Protein AF-A0A1J4JA48-F1 (afdb_monomer_lite)

Secondary structure (DSSP, 8-state):
-HHHHHHHHHHHHHHHHHHHHHSHHHHHHH-PPPHHHHHHHHHHHHHHHTT-HHHHHHHHHHHHHHHHHHHHHHHHHHHHHHHHHHHHHHHHHHHHHHHHHHHHHHHHHHHHHHHHHHHHHHHHHHHHHHHHHHHHHHHHHHHHHHTTT--S---PPP----PPP--TT----PPPPPPP------------

Radius of gyration: 44.85 Å; chains: 1; bounding box: 81×49×133 Å

pLDDT: mean 85.87, std 15.99, range [48.56, 97.56]

Foldseek 3Di:
DVLVVLVVVLVVVVVVLVCVLPDPVNLVVLQDQDPVLVVLVVVLVVCVVVVVVVVSVVSVVVSVVSNVVSVVVSVVVSVVVSVVVVVVSVVVSVVVSVVVVVVVVVVVVVVVVVVCVVCVVVVVVVVVVVVVVVVVVVVVVVVVVVVVVPPDDDDDDDDDDDDDDDDPDPDDDDDDDDDDDDDDDPDDDDDD

Structure (mmCIF, N/CA/C/O backbone):
data_AF-A0A1J4JA48-F1
#
_entry.id   AF-A0A1J4JA48-F1
#
loop_
_atom_site.group_PDB
_atom_site.id
_atom_site.type_symbol
_atom_site.label_atom_id
_atom_site.label_alt_id
_atom_site.label_comp_id
_atom_site.label_asym_id
_atom_site.label_entity_id
_atom_site.label_seq_id
_atom_site.pdbx_PDB_ins_code
_atom_site.Cartn_x
_atom_site.Cartn_y
_atom_site.Cartn_z
_atom_site.occupancy
_atom_site.B_iso_or_equiv
_atom_site.auth_seq_id
_atom_site.auth_comp_id
_atom_site.auth_asym_id
_atom_site.auth_atom_id
_atom_site.pdbx_PDB_model_num
ATOM 1 N N . MET A 1 1 ? 9.525 -14.087 -16.625 1.00 62.28 1 MET A N 1
ATOM 2 C CA . MET A 1 1 ? 10.554 -13.828 -15.596 1.00 62.28 1 MET A CA 1
ATOM 3 C C . MET A 1 1 ? 10.380 -12.448 -14.986 1.00 62.28 1 MET A C 1
ATOM 5 O O . MET A 1 1 ? 9.454 -12.352 -14.213 1.00 62.28 1 MET A O 1
ATOM 9 N N . ALA A 1 2 ? 11.061 -11.360 -15.370 1.00 82.00 2 ALA A N 1
ATOM 10 C CA . ALA A 1 2 ? 11.025 -10.129 -14.548 1.00 82.00 2 ALA A CA 1
ATOM 11 C C . ALA A 1 2 ? 9.629 -9.514 -14.251 1.00 82.00 2 ALA A C 1
ATOM 13 O O . ALA A 1 2 ? 9.428 -8.977 -13.168 1.00 82.00 2 ALA A O 1
ATOM 14 N N . LEU A 1 3 ? 8.665 -9.590 -15.183 1.00 86.94 3 LEU A N 1
ATOM 15 C CA . LEU A 1 3 ? 7.281 -9.143 -14.931 1.00 86.94 3 LEU A CA 1
ATOM 16 C C . LEU A 1 3 ? 6.502 -10.113 -14.028 1.00 86.94 3 LEU A C 1
ATOM 18 O O . LEU A 1 3 ? 5.728 -9.695 -13.185 1.00 86.94 3 LEU A O 1
ATOM 22 N N . GLU A 1 4 ? 6.727 -11.407 -14.215 1.00 89.44 4 GLU A N 1
ATOM 23 C CA . GLU A 1 4 ? 6.062 -12.483 -13.477 1.00 89.44 4 GLU A CA 1
ATOM 24 C C . GLU A 1 4 ? 6.552 -12.540 -12.026 1.00 89.44 4 GLU A C 1
ATOM 26 O O . GLU A 1 4 ? 5.755 -12.692 -11.108 1.00 89.44 4 GLU A O 1
ATOM 31 N N . ASP A 1 5 ? 7.847 -12.294 -11.810 1.00 92.25 5 ASP A N 1
ATOM 32 C CA . ASP A 1 5 ? 8.436 -12.157 -10.478 1.00 92.25 5 ASP A CA 1
ATOM 33 C C . ASP A 1 5 ? 7.853 -10.936 -9.739 1.00 92.25 5 ASP A C 1
ATOM 35 O O . ASP A 1 5 ? 7.612 -10.987 -8.533 1.00 92.25 5 ASP A O 1
ATOM 39 N N . LEU A 1 6 ? 7.591 -9.835 -10.461 1.00 92.44 6 LEU A N 1
ATOM 40 C CA . LEU A 1 6 ? 6.945 -8.642 -9.906 1.00 92.44 6 LEU A CA 1
ATOM 41 C C . LEU A 1 6 ? 5.489 -8.923 -9.508 1.00 92.44 6 LEU A C 1
ATOM 43 O O . LEU A 1 6 ? 5.046 -8.474 -8.451 1.00 92.44 6 LEU A O 1
ATOM 47 N N . ASP A 1 7 ? 4.760 -9.678 -10.328 1.00 92.81 7 ASP A N 1
ATOM 48 C CA . ASP A 1 7 ? 3.376 -10.072 -10.054 1.00 92.81 7 ASP A CA 1
ATOM 49 C C . ASP A 1 7 ? 3.290 -10.980 -8.825 1.00 92.81 7 ASP A C 1
ATOM 51 O O . ASP A 1 7 ? 2.442 -10.769 -7.956 1.00 92.81 7 ASP A O 1
ATOM 55 N N . LEU A 1 8 ? 4.200 -11.949 -8.721 1.00 94.56 8 LEU A N 1
ATOM 56 C CA . LEU A 1 8 ? 4.267 -12.880 -7.598 1.00 94.56 8 LEU A CA 1
ATOM 57 C C . LEU A 1 8 ? 4.612 -12.146 -6.298 1.00 94.56 8 LEU A C 1
ATOM 59 O O . LEU A 1 8 ? 3.918 -12.298 -5.295 1.00 94.56 8 LEU A O 1
ATOM 63 N N . LYS A 1 9 ? 5.592 -11.238 -6.343 1.00 94.44 9 LYS A N 1
ATOM 64 C CA . LYS A 1 9 ? 5.924 -10.374 -5.206 1.00 94.44 9 LYS A CA 1
ATOM 65 C C . LYS A 1 9 ? 4.748 -9.491 -4.783 1.00 94.44 9 LYS A C 1
ATOM 67 O O . LYS A 1 9 ? 4.523 -9.298 -3.594 1.00 94.44 9 LYS A O 1
ATOM 72 N N . ASN A 1 10 ? 3.984 -8.950 -5.730 1.00 94.50 10 ASN A N 1
ATOM 73 C CA . ASN A 1 10 ? 2.804 -8.153 -5.401 1.00 94.50 10 ASN A CA 1
ATOM 74 C C . ASN A 1 10 ? 1.715 -8.995 -4.718 1.00 94.50 10 ASN A C 1
ATOM 76 O O . ASN A 1 10 ? 1.082 -8.521 -3.780 1.00 94.50 10 ASN A O 1
ATOM 80 N N . GLN A 1 11 ? 1.517 -10.247 -5.139 1.00 95.44 11 GLN A N 1
ATOM 81 C CA . GLN A 1 11 ? 0.595 -11.165 -4.461 1.00 95.44 11 GLN A CA 1
ATOM 82 C C . GLN A 1 11 ? 1.037 -11.452 -3.021 1.00 95.44 11 GLN A C 1
ATOM 84 O O . GLN A 1 11 ? 0.206 -11.422 -2.116 1.00 95.44 11 GLN A O 1
ATOM 89 N N . GLU A 1 12 ? 2.336 -11.661 -2.796 1.00 96.50 12 GLU A N 1
ATOM 90 C CA . GLU A 1 12 ? 2.899 -11.808 -1.450 1.00 96.50 12 GLU A CA 1
ATOM 91 C C . GLU A 1 12 ? 2.712 -10.537 -0.612 1.00 96.50 12 GLU A C 1
ATOM 93 O O . GLU A 1 12 ? 2.288 -10.616 0.537 1.00 96.50 12 GLU A O 1
ATOM 98 N N . GLU A 1 13 ? 2.980 -9.351 -1.171 1.00 94.94 13 GLU A N 1
ATOM 99 C CA . GLU A 1 13 ? 2.781 -8.077 -0.468 1.00 94.94 13 GLU A CA 1
ATOM 100 C C . GLU A 1 13 ? 1.301 -7.851 -0.099 1.00 94.94 13 GLU A C 1
ATOM 102 O O . GLU A 1 13 ? 1.025 -7.361 0.995 1.00 94.94 13 GLU A O 1
ATOM 107 N N . ILE A 1 14 ? 0.350 -8.254 -0.954 1.00 95.31 14 ILE A N 1
ATOM 108 C CA . ILE A 1 14 ? -1.091 -8.206 -0.649 1.00 95.31 14 ILE A CA 1
ATOM 109 C C . ILE A 1 14 ? -1.439 -9.175 0.486 1.00 95.31 14 ILE A C 1
ATOM 111 O O . ILE A 1 14 ? -2.107 -8.779 1.438 1.00 95.31 14 ILE A O 1
ATOM 115 N N . ALA A 1 15 ? -0.969 -10.422 0.417 1.00 96.38 15 ALA A N 1
ATOM 116 C CA . ALA A 1 15 ? -1.231 -11.415 1.457 1.00 96.38 15 ALA A CA 1
ATOM 117 C C . ALA A 1 15 ? -0.650 -10.985 2.814 1.00 96.38 15 ALA A C 1
ATOM 119 O O . ALA A 1 15 ? -1.328 -11.072 3.836 1.00 96.38 15 ALA A O 1
ATOM 120 N N . ASN A 1 16 ? 0.571 -10.447 2.813 1.00 96.31 16 ASN A N 1
ATOM 121 C CA . ASN A 1 16 ? 1.224 -9.922 4.009 1.00 96.31 16 ASN A CA 1
ATOM 122 C C . ASN A 1 16 ? 0.476 -8.713 4.581 1.00 96.31 16 ASN A C 1
ATOM 124 O O . ASN A 1 16 ? 0.353 -8.590 5.799 1.00 96.31 16 ASN A O 1
ATOM 128 N N . LEU A 1 17 ? -0.039 -7.827 3.719 1.00 95.06 17 LEU A N 1
ATOM 129 C CA . LEU A 1 17 ? -0.878 -6.713 4.150 1.00 95.06 17 LEU A CA 1
ATOM 130 C C . LEU A 1 17 ? -2.136 -7.245 4.848 1.00 95.06 17 LEU A C 1
ATOM 132 O O . LEU A 1 17 ? -2.469 -6.805 5.945 1.00 95.06 17 LEU A O 1
ATOM 136 N N . ASP A 1 18 ? -2.810 -8.226 4.260 1.00 95.00 18 ASP A N 1
ATOM 137 C CA . ASP A 1 18 ? -4.010 -8.810 4.856 1.00 95.00 18 ASP A CA 1
ATOM 138 C C . ASP A 1 18 ? -3.709 -9.496 6.193 1.00 95.00 18 ASP A C 1
ATOM 140 O O . ASP A 1 18 ? -4.456 -9.321 7.156 1.00 95.00 18 ASP A O 1
ATOM 144 N N . GLU A 1 19 ? -2.603 -10.231 6.296 1.00 96.25 19 GLU A N 1
ATOM 145 C CA . GLU A 1 19 ? -2.174 -10.856 7.547 1.00 96.25 19 GLU A CA 1
ATOM 146 C C . GLU A 1 19 ? -1.854 -9.808 8.625 1.00 96.25 19 GLU A C 1
ATOM 148 O O . GLU A 1 19 ? -2.326 -9.914 9.761 1.00 96.25 19 GLU A O 1
ATOM 153 N N . GLU A 1 20 ? -1.119 -8.749 8.275 1.00 94.88 20 GLU A N 1
ATOM 154 C CA . GLU A 1 20 ? -0.776 -7.675 9.206 1.00 94.88 20 GLU A CA 1
ATOM 155 C C . GLU A 1 20 ? -2.033 -6.969 9.726 1.00 94.88 20 GLU A C 1
ATOM 157 O O . GLU A 1 20 ? -2.169 -6.752 10.935 1.00 94.88 20 GLU A O 1
ATOM 162 N N . TRP A 1 21 ? -2.975 -6.642 8.843 1.00 94.44 21 TRP A N 1
ATOM 163 C CA . TRP A 1 21 ? -4.200 -5.935 9.214 1.00 94.44 21 TRP A CA 1
ATOM 164 C C . TRP A 1 21 ? -5.196 -6.811 9.975 1.00 94.44 21 TRP A C 1
ATOM 166 O O . TRP A 1 21 ? -5.939 -6.296 10.814 1.00 94.44 21 TRP A O 1
ATOM 176 N N . ASN A 1 22 ? -5.168 -8.127 9.759 1.00 93.25 22 ASN A N 1
ATOM 177 C CA . ASN A 1 22 ? -5.938 -9.083 10.552 1.00 93.25 22 ASN A CA 1
ATOM 178 C C . ASN A 1 22 ? -5.250 -9.477 11.867 1.00 93.25 22 ASN A C 1
ATOM 180 O O . ASN A 1 22 ? -5.893 -10.085 12.722 1.00 93.25 22 ASN A O 1
ATOM 184 N N . SER A 1 23 ? -3.983 -9.111 12.071 1.00 95.12 23 SER A N 1
ATOM 185 C CA . SER A 1 23 ? -3.268 -9.422 13.307 1.00 95.12 23 SER A CA 1
ATOM 186 C C . SER A 1 23 ? -3.889 -8.738 14.530 1.00 95.12 23 SER A C 1
ATOM 188 O O . SER A 1 23 ? -4.321 -7.580 14.492 1.00 95.12 23 SER A O 1
ATOM 190 N N . GLU A 1 24 ? -3.848 -9.425 15.673 1.00 92.12 24 GLU A N 1
ATOM 191 C CA . GLU A 1 24 ? -4.319 -8.883 16.955 1.00 92.12 24 GLU A CA 1
ATOM 192 C C . GLU A 1 24 ? -3.587 -7.585 17.324 1.00 92.12 24 GLU A C 1
ATOM 194 O O . GLU A 1 24 ? -4.176 -6.634 17.843 1.00 92.12 24 GLU A O 1
ATOM 199 N N . LYS A 1 25 ? -2.299 -7.496 16.974 1.00 93.31 25 LYS A N 1
ATOM 200 C CA . LYS A 1 25 ? -1.493 -6.294 17.185 1.00 93.31 25 LYS A CA 1
ATOM 201 C C . LYS A 1 25 ? -2.076 -5.091 16.450 1.00 93.31 25 LYS A C 1
ATOM 203 O O . LYS A 1 25 ? -2.126 -4.015 17.046 1.00 93.31 25 LYS A O 1
ATOM 208 N N . MET A 1 26 ? -2.511 -5.245 15.199 1.00 92.50 26 MET A N 1
ATOM 209 C CA . MET A 1 26 ? -3.100 -4.139 14.443 1.00 92.50 26 MET A CA 1
ATOM 210 C C . MET A 1 26 ? -4.507 -3.812 14.950 1.00 92.50 26 MET A C 1
ATOM 212 O O . MET A 1 26 ? -4.786 -2.650 15.240 1.00 92.50 26 MET A O 1
ATOM 216 N N . GLN A 1 27 ? -5.348 -4.822 15.193 1.00 92.06 27 GLN A N 1
ATOM 217 C CA . GLN A 1 27 ? -6.694 -4.628 15.751 1.00 92.06 27 GLN A CA 1
ATOM 218 C C . GLN A 1 27 ? -6.666 -3.909 17.113 1.00 92.06 27 GLN A C 1
ATOM 220 O O . GLN A 1 27 ? -7.444 -2.983 17.358 1.00 92.06 27 GLN A O 1
ATOM 225 N N . SER A 1 28 ? -5.706 -4.245 17.983 1.00 92.12 28 SER A N 1
ATOM 226 C CA . SER A 1 28 ? -5.554 -3.620 19.306 1.00 92.12 28 SER A CA 1
ATOM 227 C C . SER A 1 28 ? -5.308 -2.106 19.252 1.00 92.12 28 SER A C 1
ATOM 229 O O . SER A 1 28 ? -5.612 -1.390 20.209 1.00 92.12 28 SER A O 1
ATOM 231 N N . ARG A 1 29 ? -4.786 -1.583 18.131 1.00 92.81 29 ARG A N 1
ATOM 232 C CA . ARG A 1 29 ? -4.570 -0.140 17.951 1.00 92.81 29 ARG A CA 1
ATOM 233 C C . ARG A 1 29 ? -5.882 0.629 17.839 1.00 92.81 29 ARG A C 1
ATOM 235 O O . ARG A 1 29 ? -5.926 1.775 18.286 1.00 92.81 29 ARG A O 1
ATOM 242 N N . TYR A 1 30 ? -6.922 -0.000 17.296 1.00 91.69 30 TYR A N 1
ATOM 243 C CA . TYR A 1 30 ? -8.238 0.606 17.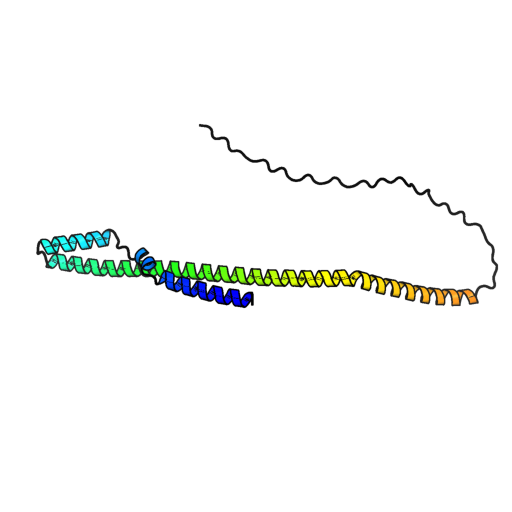085 1.00 91.69 30 TYR A CA 1
ATOM 244 C C . TYR A 1 30 ? -9.224 0.280 18.216 1.00 91.69 30 TYR A C 1
ATOM 246 O O . TYR A 1 30 ? -10.128 1.068 18.469 1.00 91.69 30 TYR A O 1
ATOM 254 N N . ASN A 1 31 ? -9.004 -0.806 18.964 1.00 90.00 31 ASN A N 1
ATOM 255 C CA . ASN A 1 31 ? -9.892 -1.269 20.043 1.00 90.00 31 ASN A CA 1
ATOM 256 C C . ASN A 1 31 ? -9.715 -0.536 21.390 1.00 90.00 31 ASN A C 1
ATOM 258 O O . ASN A 1 31 ? -10.118 -1.046 22.438 1.00 90.00 31 ASN A O 1
ATOM 262 N N . LYS A 1 32 ? -9.084 0.644 21.413 1.00 90.75 32 LYS A N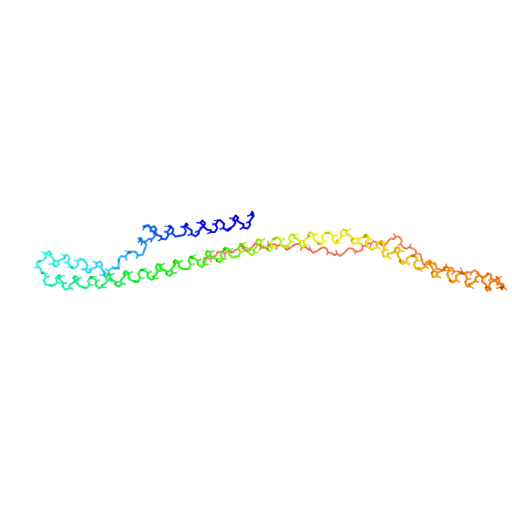 1
ATOM 263 C CA . LYS A 1 32 ? -8.862 1.383 22.665 1.00 90.75 32 LYS A CA 1
ATOM 264 C C . LYS A 1 32 ? -10.154 2.089 23.098 1.00 90.75 32 LYS A C 1
ATOM 266 O O . LYS A 1 32 ? -10.617 2.953 22.355 1.00 90.75 32 LYS A O 1
ATOM 271 N N . PRO A 1 33 ? -10.710 1.773 24.284 1.00 92.62 33 PRO A N 1
ATOM 272 C CA . PRO A 1 33 ? -11.941 2.397 24.752 1.00 92.62 33 PRO A CA 1
ATOM 273 C C . PRO A 1 33 ? -11.722 3.884 25.025 1.00 92.62 33 PRO A C 1
ATOM 275 O O . PRO A 1 33 ? -10.650 4.290 25.491 1.00 92.62 33 PRO A O 1
ATOM 278 N N . SER A 1 34 ? -12.746 4.697 24.773 1.00 93.88 34 SER A N 1
ATOM 279 C CA . SER A 1 34 ? -12.681 6.120 25.090 1.00 93.88 34 SER A CA 1
ATOM 280 C C . SER A 1 34 ? -12.611 6.358 26.608 1.00 93.88 34 SER A C 1
ATOM 282 O O . SER A 1 34 ? -13.092 5.534 27.398 1.00 93.88 34 SER A O 1
ATOM 284 N N . PRO A 1 35 ? -12.084 7.517 27.054 1.00 94.44 35 PRO A N 1
ATOM 285 C CA . PRO A 1 35 ? -12.154 7.917 28.459 1.00 94.44 35 PRO A CA 1
ATOM 286 C C . PRO A 1 35 ? -13.586 7.873 29.002 1.00 94.44 35 PRO A C 1
ATOM 288 O O . PRO A 1 35 ? -13.807 7.439 30.129 1.00 94.44 35 PRO A O 1
ATOM 291 N N . LYS A 1 36 ? -14.572 8.222 28.164 1.00 94.44 36 LYS A N 1
ATOM 292 C CA . LYS A 1 36 ? -15.980 8.229 28.550 1.00 94.44 36 LYS A CA 1
ATOM 293 C C . LYS A 1 36 ? -16.507 6.829 28.859 1.00 94.44 36 LYS A C 1
ATOM 295 O O . LYS A 1 36 ? -17.206 6.638 29.852 1.00 94.44 36 LYS A O 1
ATOM 300 N N . LEU A 1 37 ? -16.163 5.846 28.032 1.00 95.12 37 LEU A N 1
ATOM 301 C CA . LEU A 1 37 ? -16.543 4.455 28.261 1.00 95.12 37 LEU A CA 1
ATOM 302 C C . LEU A 1 37 ? -15.863 3.886 29.517 1.00 95.12 37 LEU A C 1
ATOM 304 O O . LEU A 1 37 ? -16.477 3.135 30.277 1.00 95.12 37 LEU A O 1
ATOM 308 N N . ILE A 1 38 ? -14.612 4.276 29.772 1.00 96.56 38 ILE A N 1
ATOM 309 C CA . ILE A 1 38 ? -13.892 3.907 30.998 1.00 96.56 38 ILE A CA 1
ATOM 310 C C . ILE A 1 38 ? -14.601 4.480 32.235 1.00 96.56 38 ILE A C 1
ATOM 312 O O . ILE A 1 38 ? -14.842 3.733 33.183 1.00 96.56 38 ILE A O 1
ATOM 316 N N . GLU A 1 39 ? -14.979 5.761 32.216 1.00 97.00 39 GLU A N 1
ATOM 317 C CA . GLU A 1 39 ? -15.737 6.408 33.298 1.00 97.00 39 GLU A CA 1
ATOM 318 C C . GLU A 1 39 ? -17.074 5.709 33.560 1.00 97.00 39 GLU A C 1
ATOM 320 O O . GLU A 1 39 ? -17.382 5.385 34.706 1.00 97.00 39 GLU A O 1
ATOM 325 N N . LEU A 1 40 ? -17.854 5.416 32.511 1.00 95.88 40 LEU A N 1
ATOM 326 C CA . LEU A 1 40 ? -19.134 4.714 32.649 1.00 95.88 40 LEU A CA 1
ATOM 327 C C . LEU A 1 40 ? -18.949 3.334 33.293 1.00 95.88 40 LEU A C 1
ATOM 329 O O . LEU A 1 40 ? -19.685 2.974 34.211 1.00 95.88 40 LEU A O 1
ATOM 333 N N . ARG A 1 41 ? -17.923 2.581 32.875 1.00 96.44 41 ARG A N 1
ATOM 334 C CA . ARG A 1 41 ? -17.586 1.276 33.469 1.00 96.44 41 ARG A CA 1
ATOM 335 C C . ARG A 1 41 ? -17.165 1.398 34.935 1.00 96.44 41 ARG A C 1
ATOM 337 O O . ARG A 1 41 ? -17.524 0.542 35.743 1.00 96.44 41 ARG A O 1
ATOM 344 N N . GLN A 1 42 ? -16.414 2.437 35.300 1.00 97.19 42 GLN A N 1
ATOM 345 C CA . GLN A 1 42 ? -16.061 2.705 36.699 1.00 97.19 42 GLN A CA 1
ATOM 346 C C . GLN A 1 42 ? -17.300 3.062 37.530 1.00 97.19 42 GLN A C 1
ATOM 348 O O . GLN A 1 42 ? -17.471 2.526 38.624 1.00 97.19 42 GLN A O 1
ATOM 353 N N . HIS A 1 43 ? -18.192 3.892 36.988 1.00 96.44 43 HIS A N 1
ATOM 354 C CA . HIS A 1 43 ? -19.444 4.279 37.633 1.00 96.44 43 HIS A CA 1
AT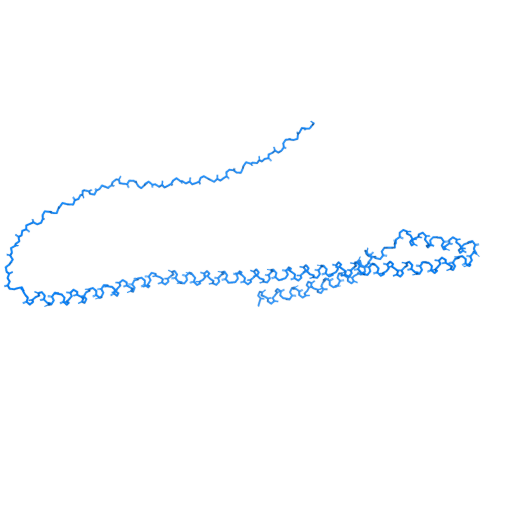OM 355 C C . HIS A 1 43 ? -20.366 3.073 37.863 1.00 96.44 43 HIS A C 1
ATOM 357 O O . HIS A 1 43 ? -20.845 2.869 38.976 1.00 96.44 43 HIS A O 1
ATOM 363 N N . ALA A 1 44 ? -20.524 2.202 36.860 1.00 96.19 44 ALA A N 1
ATOM 364 C CA . ALA A 1 44 ? -21.277 0.955 37.002 1.00 96.19 44 ALA A CA 1
ATOM 365 C C . ALA A 1 44 ? -20.718 0.068 38.127 1.00 96.19 44 ALA A C 1
ATOM 367 O O . ALA A 1 44 ? -21.475 -0.446 38.947 1.00 96.19 44 ALA A O 1
ATOM 368 N N . ARG A 1 45 ? -19.386 -0.074 38.223 1.00 96.50 45 ARG A N 1
ATOM 369 C CA . ARG A 1 45 ? -18.744 -0.832 39.314 1.00 96.50 45 ARG A CA 1
ATOM 370 C C . ARG A 1 45 ? -19.018 -0.216 40.686 1.00 96.50 45 ARG A C 1
ATOM 372 O O . ARG A 1 45 ? -19.269 -0.954 41.634 1.00 96.50 45 ARG A O 1
ATOM 379 N N . ALA A 1 46 ? -18.987 1.111 40.797 1.00 97.19 46 ALA A N 1
ATOM 380 C CA . ALA A 1 46 ? -19.295 1.801 42.047 1.00 97.19 46 ALA A CA 1
ATOM 381 C C . ALA A 1 46 ? -20.751 1.561 42.490 1.00 97.19 46 ALA A C 1
ATOM 383 O O . ALA A 1 46 ? -20.981 1.236 43.653 1.00 97.19 46 ALA A O 1
ATOM 384 N N . LEU A 1 47 ? -21.712 1.632 41.562 1.00 96.00 47 LEU A N 1
ATOM 385 C CA . LEU A 1 47 ? -23.131 1.368 41.837 1.00 96.00 47 LEU A CA 1
ATOM 386 C C . LEU A 1 47 ? -23.395 -0.087 42.245 1.00 96.00 47 LEU A C 1
ATOM 388 O O . LEU A 1 47 ? -24.140 -0.335 43.194 1.00 96.00 47 LEU A O 1
ATOM 392 N N . LEU A 1 48 ? -22.732 -1.048 41.591 1.00 95.88 48 LEU A N 1
ATOM 393 C CA . LEU A 1 48 ? -22.807 -2.462 41.972 1.00 95.88 48 LEU A CA 1
ATOM 394 C C . LEU A 1 48 ? -22.275 -2.696 43.392 1.00 95.88 48 LEU A C 1
ATOM 396 O O . LEU A 1 48 ? -22.896 -3.419 44.171 1.00 95.88 48 LEU A O 1
ATOM 400 N N . ASN A 1 49 ? -21.173 -2.040 43.762 1.00 96.69 49 ASN A N 1
ATOM 401 C CA . ASN A 1 49 ? -20.621 -2.116 45.117 1.00 96.69 49 ASN A CA 1
ATOM 402 C C . ASN A 1 49 ? -21.550 -1.477 46.162 1.00 96.69 49 ASN A C 1
ATOM 404 O O . ASN A 1 49 ? -21.637 -1.968 47.286 1.00 96.69 49 ASN A O 1
ATOM 408 N N . ALA A 1 50 ? -22.270 -0.417 45.786 1.00 96.81 50 ALA A N 1
ATOM 409 C CA . ALA A 1 50 ? -23.272 0.238 46.624 1.00 96.81 50 ALA A CA 1
ATOM 410 C C . ALA A 1 50 ? -24.610 -0.527 46.708 1.00 96.81 50 ALA A C 1
ATOM 412 O O . ALA A 1 50 ? -25.482 -0.127 47.473 1.00 96.81 50 ALA A O 1
ATOM 413 N N . ARG A 1 51 ? -24.769 -1.638 45.964 1.00 95.81 51 ARG A N 1
ATOM 414 C CA . ARG A 1 51 ? -26.022 -2.408 45.810 1.00 95.81 51 ARG A CA 1
ATOM 415 C C . ARG A 1 51 ? -27.179 -1.619 45.177 1.00 95.81 51 ARG A C 1
ATOM 417 O O . ARG A 1 51 ? -28.336 -2.010 45.315 1.00 95.81 51 ARG A O 1
ATOM 424 N N . ASN A 1 52 ? -26.871 -0.563 44.427 1.00 95.69 52 ASN A N 1
ATOM 425 C CA . ASN A 1 52 ? -27.850 0.202 43.654 1.00 95.69 52 ASN A CA 1
ATOM 426 C C . ASN A 1 52 ? -28.046 -0.446 42.276 1.00 95.69 52 ASN A C 1
ATOM 428 O O . ASN A 1 52 ? -27.512 0.022 41.269 1.00 95.69 52 ASN A O 1
ATOM 432 N N . PHE A 1 53 ? -28.777 -1.561 42.229 1.00 95.38 53 PHE A N 1
ATOM 433 C CA . PHE A 1 53 ? -28.906 -2.365 41.008 1.00 95.38 53 PHE A CA 1
ATOM 434 C C . PHE A 1 53 ? -29.714 -1.680 39.899 1.00 95.38 53 PHE A C 1
ATOM 436 O O . PHE A 1 53 ? -29.345 -1.801 38.733 1.00 95.38 53 PHE A O 1
ATOM 443 N N . ASP A 1 54 ? -30.752 -0.918 40.247 1.00 95.50 54 ASP A N 1
ATOM 444 C CA . ASP A 1 54 ? -31.603 -0.241 39.259 1.00 95.50 54 ASP A CA 1
ATOM 445 C C . ASP A 1 54 ? -30.822 0.827 38.476 1.00 95.50 54 ASP A C 1
ATOM 447 O O . ASP A 1 54 ? -30.848 0.872 37.245 1.00 95.50 54 ASP A O 1
ATOM 451 N N . GLU A 1 55 ? -30.043 1.650 39.185 1.00 94.81 55 GLU A N 1
ATOM 452 C CA . GLU A 1 55 ? -29.157 2.643 38.568 1.00 94.81 55 GLU A CA 1
ATOM 453 C C . GLU A 1 55 ? -28.015 1.968 37.797 1.00 94.81 55 GLU A C 1
ATOM 455 O O . GLU A 1 55 ? -27.659 2.409 36.702 1.00 94.81 55 GLU A O 1
ATOM 460 N N . ALA A 1 56 ? -27.457 0.874 38.330 1.00 96.06 56 ALA A N 1
ATOM 461 C CA . ALA A 1 56 ? -26.416 0.115 37.643 1.00 96.06 56 ALA A CA 1
ATOM 462 C C . ALA A 1 56 ? -26.912 -0.448 36.302 1.00 96.06 56 ALA A C 1
ATOM 464 O O . ALA A 1 56 ? -26.168 -0.404 35.321 1.00 96.06 56 ALA A O 1
ATOM 465 N N . GLN A 1 57 ? -28.164 -0.912 36.234 1.00 96.12 57 GLN A N 1
ATOM 466 C CA . GLN A 1 57 ? -28.778 -1.394 34.997 1.00 96.12 57 GLN A CA 1
ATOM 467 C C . GLN A 1 57 ? -28.908 -0.272 33.958 1.00 96.12 57 GLN A C 1
ATOM 469 O O . GLN A 1 57 ? -28.524 -0.455 32.803 1.00 96.12 57 GLN A O 1
ATOM 474 N N . ALA A 1 58 ? -29.360 0.916 34.369 1.00 96.25 58 ALA A N 1
ATOM 475 C CA . ALA A 1 58 ? -29.455 2.065 33.468 1.00 96.25 58 ALA A CA 1
ATOM 476 C C . ALA A 1 58 ? -28.082 2.478 32.900 1.00 96.25 58 ALA A C 1
ATOM 478 O O . ALA A 1 58 ? -27.963 2.807 31.717 1.00 96.25 58 ALA A O 1
ATOM 479 N N . ILE A 1 59 ? -27.025 2.432 33.721 1.00 96.88 59 ILE A N 1
ATOM 480 C CA . ILE A 1 59 ? -25.652 2.700 33.269 1.00 96.88 59 ILE A CA 1
ATOM 481 C C . ILE A 1 59 ? -25.132 1.574 32.366 1.00 96.88 59 ILE A C 1
ATOM 483 O O . ILE A 1 59 ? -24.439 1.861 31.391 1.00 96.88 59 ILE A O 1
ATOM 487 N N . ALA A 1 60 ? -25.478 0.312 32.625 1.00 95.81 60 ALA A N 1
ATOM 488 C CA . ALA A 1 60 ? -25.106 -0.811 31.763 1.00 95.81 60 ALA A CA 1
ATOM 489 C C . ALA A 1 60 ? -25.685 -0.663 30.344 1.00 95.81 60 ALA A C 1
ATOM 491 O O . ALA A 1 60 ? -24.968 -0.862 29.361 1.00 95.81 60 ALA A O 1
ATOM 492 N N . ASP A 1 61 ? -26.935 -0.210 30.221 1.00 96.62 61 ASP A N 1
ATOM 493 C CA . ASP A 1 61 ? -27.549 0.074 28.920 1.00 96.62 61 ASP A CA 1
ATOM 494 C C . ASP A 1 61 ? -26.831 1.219 28.185 1.00 96.62 61 ASP A C 1
ATOM 496 O O . ASP A 1 61 ? -26.667 1.186 26.961 1.00 96.62 61 ASP A O 1
ATOM 500 N N . GLN A 1 62 ? -26.370 2.240 28.918 1.00 96.12 62 GLN A N 1
ATOM 501 C CA . GLN A 1 62 ? -25.558 3.323 28.352 1.00 96.12 62 GLN A CA 1
ATOM 502 C C . GLN A 1 62 ? -24.185 2.827 27.889 1.00 96.12 62 GLN A C 1
ATOM 504 O O . GLN A 1 62 ? -23.749 3.197 26.799 1.00 96.12 62 GLN A O 1
ATOM 509 N N . ILE A 1 63 ? -23.530 1.968 28.676 1.00 97.44 63 ILE A N 1
ATOM 510 C CA . ILE A 1 63 ? -22.264 1.318 28.310 1.00 97.44 63 ILE A CA 1
ATOM 511 C C . ILE A 1 63 ? -22.442 0.533 27.012 1.00 97.44 63 ILE A C 1
ATOM 513 O O . ILE A 1 63 ? -21.676 0.746 26.080 1.00 97.44 63 ILE A O 1
ATOM 517 N N . SER A 1 64 ? -23.481 -0.300 26.908 1.00 96.88 64 SER A N 1
ATOM 518 C CA . SER A 1 64 ? -23.733 -1.111 25.711 1.00 96.88 64 SER A CA 1
ATOM 519 C C . SER A 1 64 ? -23.926 -0.253 24.454 1.00 96.88 64 SER A C 1
ATOM 521 O O . SER A 1 64 ? -23.328 -0.522 23.409 1.00 96.88 64 SER A O 1
ATOM 523 N N . LYS A 1 65 ? -24.698 0.839 24.557 1.00 96.56 65 LYS A N 1
ATOM 524 C CA . LYS A 1 65 ? -24.881 1.795 23.450 1.00 96.56 65 LYS A CA 1
ATOM 525 C C . LYS A 1 65 ? -23.568 2.471 23.053 1.00 96.56 65 LYS A C 1
ATOM 527 O O . LYS A 1 65 ? -23.280 2.588 21.861 1.00 96.56 65 LYS A O 1
ATOM 532 N N . GLN A 1 66 ? -22.776 2.897 24.036 1.00 95.62 66 GLN A N 1
ATOM 533 C CA . GLN A 1 66 ? -21.494 3.558 23.805 1.00 95.62 66 GLN A CA 1
ATOM 534 C C . GLN A 1 66 ? -20.461 2.599 23.190 1.00 95.62 66 GLN A C 1
ATOM 536 O O . GLN A 1 66 ? -19.757 2.975 22.257 1.00 95.62 66 GLN A O 1
ATOM 541 N N . GLU A 1 67 ? -20.406 1.348 23.646 1.00 96.00 67 GLU A N 1
ATOM 542 C CA . GLU A 1 67 ? -19.532 0.303 23.097 1.00 96.00 67 GLU A CA 1
ATOM 543 C C . GLU A 1 67 ? -19.862 -0.016 21.642 1.00 96.00 67 GLU A C 1
ATOM 545 O O . GLU A 1 67 ? -18.959 -0.106 20.808 1.00 96.00 67 GLU A O 1
ATOM 550 N N . ALA A 1 68 ? -21.151 -0.145 21.317 1.00 95.88 68 ALA A N 1
ATOM 551 C CA . ALA A 1 68 ? -21.599 -0.370 19.948 1.00 95.88 68 ALA A CA 1
ATOM 552 C C . ALA A 1 68 ? -21.222 0.804 19.028 1.00 95.88 68 ALA A C 1
ATOM 554 O O . ALA A 1 68 ? -20.780 0.589 17.896 1.00 95.88 68 ALA A O 1
ATOM 555 N N . TYR A 1 69 ? -21.355 2.041 19.519 1.00 95.50 69 TYR A N 1
ATOM 556 C CA . TYR A 1 69 ? -20.940 3.238 18.791 1.00 95.50 69 TYR A CA 1
ATOM 557 C C . TYR A 1 69 ? -19.426 3.259 18.540 1.00 95.50 69 TYR A C 1
ATOM 559 O O . TYR A 1 69 ? -18.996 3.365 17.391 1.00 95.50 69 TYR A O 1
ATOM 567 N N . GLU A 1 70 ? -18.618 3.102 19.593 1.00 95.88 70 GLU A N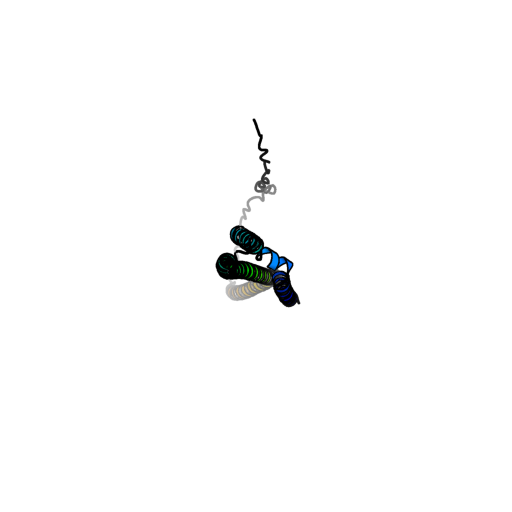 1
ATOM 568 C CA . GLU A 1 70 ? -17.153 3.146 19.498 1.00 95.88 70 GLU A CA 1
ATOM 569 C C . GLU A 1 70 ? -16.605 2.017 18.626 1.00 95.88 70 GLU A C 1
ATOM 571 O O . GLU A 1 70 ? -15.713 2.248 17.814 1.00 95.88 70 GLU A O 1
ATOM 576 N N . THR A 1 71 ? -17.183 0.817 18.717 1.00 94.69 71 THR A N 1
ATOM 577 C CA . THR A 1 71 ? -16.799 -0.328 17.879 1.00 94.69 71 THR A CA 1
ATOM 578 C C . THR A 1 71 ? -17.079 -0.048 16.404 1.00 94.69 71 THR A C 1
ATOM 580 O O . THR A 1 71 ? -16.246 -0.336 15.543 1.00 94.69 71 THR A O 1
ATOM 583 N N . LYS A 1 72 ? -18.229 0.562 16.090 1.00 95.50 72 LYS A N 1
ATOM 584 C CA . LYS A 1 72 ? -18.565 0.949 14.716 1.00 95.50 72 LYS A CA 1
ATOM 585 C C . LYS A 1 72 ? -17.611 2.018 14.186 1.00 95.50 72 LYS A C 1
ATOM 587 O O . LYS A 1 72 ? -17.143 1.899 13.055 1.00 95.50 72 LYS A O 1
ATOM 592 N N . GLU A 1 73 ? -17.304 3.046 14.974 1.00 95.19 73 GLU A N 1
ATOM 593 C CA . GLU A 1 73 ? -16.339 4.072 14.565 1.00 95.19 73 GLU A CA 1
ATOM 594 C C . GLU A 1 73 ? -14.927 3.510 14.381 1.00 95.19 73 GLU A C 1
ATOM 596 O O . GLU A 1 73 ? -14.266 3.831 13.390 1.00 95.19 73 GLU A O 1
ATOM 601 N N . ALA A 1 74 ? -14.475 2.655 15.301 1.00 94.31 74 ALA A N 1
ATOM 602 C CA . ALA A 1 74 ? -13.184 1.984 15.215 1.00 94.31 74 ALA A CA 1
ATOM 603 C C . ALA A 1 74 ? -13.091 1.134 13.943 1.00 94.31 74 ALA A C 1
ATOM 605 O O . ALA A 1 74 ? -12.116 1.256 13.201 1.00 94.31 74 ALA A O 1
ATOM 606 N N . TYR A 1 75 ? -14.139 0.361 13.633 1.00 93.94 75 TYR A N 1
ATOM 607 C CA . TYR A 1 75 ? -14.227 -0.419 12.399 1.00 93.94 75 TYR A CA 1
ATOM 608 C C . TYR A 1 75 ? -14.151 0.464 11.149 1.00 93.94 75 TYR A C 1
ATOM 610 O O . TYR A 1 75 ? -13.365 0.188 10.245 1.00 93.94 75 TYR A O 1
ATOM 618 N N . VAL A 1 76 ? -14.922 1.556 11.095 1.00 95.94 76 VAL A N 1
ATOM 619 C CA . VAL A 1 76 ? -14.907 2.481 9.948 1.00 95.94 76 VAL A CA 1
ATOM 620 C C . VAL A 1 76 ? -13.523 3.105 9.762 1.00 95.94 76 VAL A C 1
ATOM 622 O O . VAL A 1 76 ? -13.043 3.214 8.632 1.00 95.94 76 VAL A O 1
ATOM 625 N N . ARG A 1 77 ? -12.861 3.497 10.856 1.00 95.56 77 ARG A N 1
ATOM 626 C CA . ARG A 1 77 ? -11.506 4.058 10.816 1.00 95.56 77 ARG A CA 1
ATOM 627 C C . ARG A 1 77 ? -10.492 3.034 10.317 1.00 95.56 77 ARG A C 1
ATOM 629 O O . ARG A 1 77 ? -9.761 3.329 9.376 1.00 95.56 77 ARG A O 1
ATOM 636 N N . MET A 1 78 ? -10.506 1.833 10.890 1.00 95.38 78 MET A N 1
ATOM 637 C CA . MET A 1 78 ? -9.636 0.732 10.482 1.00 95.38 78 MET A CA 1
ATOM 638 C C . MET A 1 78 ? -9.839 0.394 9.001 1.00 95.38 78 MET A C 1
ATOM 640 O O . MET A 1 78 ? -8.875 0.327 8.246 1.00 95.38 78 MET A O 1
ATOM 644 N N . GLN A 1 79 ? -11.089 0.264 8.549 1.00 95.44 79 GLN A N 1
ATOM 645 C CA . GLN A 1 79 ? -11.402 -0.039 7.154 1.00 95.44 79 GLN A CA 1
ATOM 646 C C . GLN A 1 79 ? -10.938 1.069 6.201 1.00 95.44 79 GLN A C 1
ATOM 648 O O . GLN A 1 79 ? -10.463 0.781 5.102 1.00 95.44 79 GLN A O 1
ATOM 653 N N . ARG A 1 80 ? -11.073 2.339 6.597 1.00 97.00 80 ARG A N 1
ATOM 654 C CA . ARG A 1 80 ? -10.587 3.472 5.804 1.00 97.00 80 ARG A CA 1
ATOM 655 C C . ARG A 1 80 ? -9.071 3.418 5.635 1.00 97.00 80 ARG A C 1
ATOM 657 O O . ARG A 1 80 ? -8.594 3.574 4.516 1.00 97.00 80 ARG A O 1
ATOM 664 N N . GLU A 1 81 ? -8.334 3.221 6.721 1.00 96.75 81 GLU A N 1
ATOM 665 C CA . GLU A 1 81 ? -6.869 3.186 6.681 1.00 96.75 81 GLU 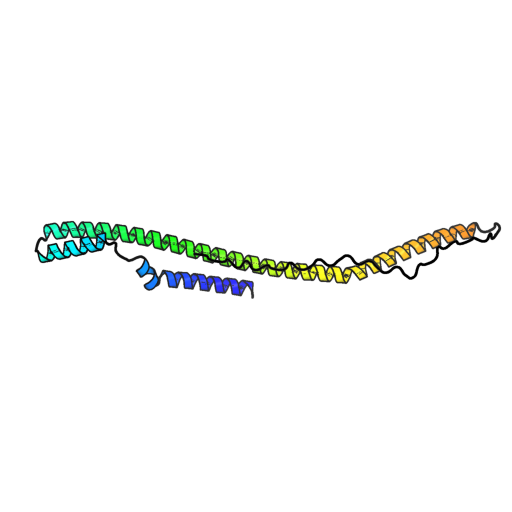A CA 1
ATOM 666 C C . GLU A 1 81 ? -6.356 1.946 5.931 1.00 96.75 81 GLU A C 1
ATOM 668 O O . GLU A 1 81 ? -5.439 2.061 5.121 1.00 96.75 81 GLU A O 1
ATOM 673 N N . TYR A 1 82 ? -7.019 0.796 6.080 1.00 96.75 82 TYR A N 1
ATOM 674 C CA . TYR A 1 82 ? -6.727 -0.402 5.291 1.00 96.75 82 TYR A CA 1
ATOM 675 C C . TYR A 1 82 ? -6.908 -0.161 3.787 1.00 96.75 82 TYR A C 1
ATOM 677 O O . TYR A 1 82 ? -6.018 -0.471 2.997 1.00 96.75 82 TYR A O 1
ATOM 685 N N . ARG A 1 83 ? -8.014 0.475 3.372 1.00 97.00 83 ARG A N 1
ATOM 686 C CA . ARG A 1 83 ? -8.230 0.841 1.958 1.00 97.00 83 ARG A CA 1
ATOM 687 C C . ARG A 1 83 ? -7.143 1.774 1.431 1.00 97.00 83 ARG A C 1
ATOM 689 O O . ARG A 1 83 ? -6.704 1.607 0.299 1.00 97.00 83 ARG A O 1
ATOM 696 N N . GLN A 1 84 ? -6.695 2.734 2.240 1.00 97.50 84 GLN A N 1
ATOM 697 C CA . GLN A 1 84 ? -5.586 3.618 1.867 1.00 97.50 84 GLN A CA 1
ATOM 698 C C . GLN A 1 84 ? -4.278 2.839 1.692 1.00 97.50 84 GLN A C 1
ATOM 700 O O . GLN A 1 84 ? -3.536 3.094 0.745 1.00 97.50 84 GLN A O 1
ATOM 705 N N . ALA A 1 85 ? -4.007 1.866 2.564 1.00 96.56 85 ALA A N 1
ATOM 706 C CA . ALA A 1 85 ? -2.841 1.000 2.437 1.00 96.56 85 ALA A CA 1
ATOM 707 C C . ALA A 1 85 ? -2.906 0.137 1.163 1.00 96.56 85 ALA A C 1
ATOM 709 O O . ALA A 1 85 ? -1.926 0.070 0.421 1.00 96.56 85 ALA A O 1
ATOM 710 N N . GLN A 1 86 ? -4.070 -0.445 0.853 1.00 96.56 86 GLN A N 1
ATOM 711 C CA . GLN A 1 86 ? -4.294 -1.190 -0.392 1.00 96.56 86 GLN A CA 1
ATOM 712 C C . GLN A 1 86 ? -4.106 -0.313 -1.636 1.00 96.56 86 GLN A C 1
ATOM 714 O O . GLN A 1 86 ? -3.460 -0.726 -2.598 1.00 96.56 86 GLN A O 1
ATOM 719 N N . GLU A 1 87 ? -4.649 0.906 -1.625 1.00 97.50 87 GLU A N 1
ATOM 720 C CA . GLU A 1 87 ? -4.494 1.855 -2.727 1.00 97.50 87 GLU A CA 1
ATOM 721 C C . GLU A 1 87 ? -3.020 2.213 -2.939 1.00 97.50 87 GLU A C 1
ATOM 723 O O . GLU A 1 87 ? -2.528 2.186 -4.070 1.00 97.50 87 GLU A O 1
ATOM 728 N N . HIS A 1 88 ? -2.290 2.480 -1.853 1.00 97.00 88 HIS A N 1
ATOM 729 C CA . HIS A 1 88 ? -0.863 2.764 -1.924 1.00 97.00 88 HIS A CA 1
ATOM 730 C C . HIS A 1 88 ? -0.080 1.578 -2.501 1.00 97.00 88 HIS A C 1
ATOM 732 O O . HIS A 1 88 ? 0.780 1.784 -3.364 1.00 97.00 88 HIS A O 1
ATOM 738 N N . LEU A 1 89 ? -0.382 0.352 -2.067 1.00 96.44 89 LEU A N 1
ATOM 739 C CA . LEU A 1 89 ? 0.265 -0.858 -2.569 1.00 96.44 89 LEU A CA 1
ATOM 740 C C . LEU A 1 89 ? -0.008 -1.061 -4.067 1.00 96.44 89 LEU A C 1
ATOM 742 O O . LEU A 1 89 ? 0.924 -1.231 -4.852 1.00 96.44 89 LEU A O 1
ATOM 746 N N . SER A 1 90 ? -1.269 -0.927 -4.484 1.00 96.12 90 SER A N 1
ATOM 747 C CA . SER A 1 90 ? -1.668 -0.986 -5.895 1.00 96.12 90 SER A CA 1
ATOM 748 C C . SER A 1 90 ? -0.939 0.065 -6.739 1.00 96.12 90 SER A C 1
ATOM 750 O O . SER A 1 90 ? -0.449 -0.239 -7.826 1.00 96.12 90 SER A O 1
ATOM 752 N N . ASN A 1 91 ? -0.851 1.307 -6.259 1.00 97.31 91 ASN A N 1
ATOM 753 C CA . ASN A 1 91 ? -0.178 2.383 -6.986 1.00 97.31 91 ASN A CA 1
ATOM 754 C C . ASN A 1 91 ? 1.331 2.143 -7.093 1.00 97.31 91 ASN A C 1
ATOM 756 O O . ASN A 1 91 ? 1.901 2.353 -8.161 1.00 97.31 91 ASN A O 1
ATOM 760 N N . LYS A 1 92 ? 1.967 1.649 -6.025 1.00 96.69 92 LYS A N 1
ATOM 761 C CA . LYS A 1 92 ? 3.377 1.239 -6.049 1.00 96.69 92 LYS A CA 1
ATOM 762 C C . LYS A 1 92 ? 3.611 0.171 -7.119 1.00 96.69 92 LYS A C 1
ATOM 764 O O . LYS A 1 92 ? 4.445 0.374 -7.992 1.00 96.69 92 LYS A O 1
ATOM 769 N N . TYR A 1 93 ? 2.824 -0.904 -7.113 1.00 96.38 93 TYR A N 1
ATOM 770 C CA . TYR A 1 93 ? 2.947 -1.972 -8.105 1.00 96.38 93 TYR A CA 1
ATOM 771 C C . TYR A 1 93 ? 2.731 -1.473 -9.543 1.00 96.38 93 TYR A C 1
ATOM 773 O O . TYR A 1 93 ? 3.500 -1.824 -10.437 1.00 96.38 93 TYR A O 1
ATOM 781 N N . LYS A 1 94 ? 1.731 -0.611 -9.782 1.00 96.50 94 LYS A N 1
ATOM 782 C CA . LYS A 1 94 ? 1.513 -0.001 -11.106 1.00 96.50 94 LYS A CA 1
ATOM 783 C C . LYS A 1 94 ? 2.737 0.782 -11.578 1.00 96.50 94 LYS A C 1
ATOM 785 O O . LYS A 1 94 ? 3.175 0.572 -12.706 1.00 96.50 94 LYS A O 1
ATOM 790 N N . ASN A 1 95 ? 3.298 1.623 -10.711 1.00 96.62 95 ASN A N 1
ATOM 791 C CA . ASN A 1 95 ? 4.477 2.428 -11.027 1.00 96.62 95 ASN A CA 1
ATOM 792 C C . ASN A 1 95 ? 5.710 1.553 -11.288 1.00 96.62 95 ASN A C 1
ATOM 794 O O . ASN A 1 95 ? 6.458 1.810 -12.232 1.00 96.62 95 ASN A O 1
ATOM 798 N N . ASP A 1 96 ? 5.914 0.508 -10.482 1.00 95.06 96 ASP A N 1
ATOM 799 C CA . ASP A 1 96 ? 7.019 -0.440 -10.656 1.00 95.06 96 ASP A CA 1
ATOM 800 C C . ASP A 1 96 ? 6.889 -1.182 -11.994 1.00 95.06 96 ASP A C 1
ATOM 802 O O . ASP A 1 96 ? 7.862 -1.321 -12.741 1.00 95.06 96 ASP A O 1
ATOM 806 N N . ARG A 1 97 ? 5.668 -1.604 -12.342 1.00 95.25 97 ARG A N 1
ATOM 807 C CA . ARG A 1 97 ? 5.368 -2.285 -13.605 1.00 95.25 97 ARG A CA 1
ATOM 808 C C . ARG A 1 97 ? 5.582 -1.376 -14.811 1.00 95.25 97 ARG A C 1
ATOM 810 O O . ARG A 1 97 ? 6.190 -1.808 -15.788 1.00 95.25 97 ARG A O 1
ATOM 817 N N . GLU A 1 98 ? 5.099 -0.139 -14.752 1.00 96.50 98 GLU A N 1
ATOM 818 C CA . GLU A 1 98 ? 5.308 0.866 -15.800 1.00 96.50 98 GLU A CA 1
ATOM 819 C C . GLU A 1 98 ? 6.799 1.156 -15.987 1.00 96.50 98 GLU A C 1
ATOM 821 O O . GLU A 1 98 ? 7.319 1.009 -17.090 1.00 96.50 98 GLU A O 1
ATOM 826 N N . SER A 1 99 ? 7.524 1.403 -14.893 1.00 95.56 99 SER A N 1
ATOM 827 C CA . SER A 1 99 ? 8.971 1.646 -14.921 1.00 95.56 99 SER A CA 1
ATOM 828 C C . SER A 1 99 ? 9.748 0.487 -15.551 1.00 95.56 99 SER A C 1
ATOM 830 O O . SER A 1 99 ? 10.730 0.694 -16.270 1.00 95.56 99 SER A O 1
ATOM 832 N N . LEU A 1 100 ? 9.319 -0.753 -15.299 1.00 95.06 100 LEU A N 1
ATOM 833 C CA . LEU A 1 100 ? 9.953 -1.941 -15.859 1.00 95.06 100 LEU A CA 1
ATOM 834 C C . LEU A 1 100 ? 9.692 -2.070 -17.367 1.00 95.06 100 LEU A C 1
ATOM 836 O O . LEU A 1 100 ? 10.612 -2.398 -18.121 1.00 95.06 100 LEU A O 1
ATOM 840 N N . ILE A 1 101 ? 8.470 -1.766 -17.812 1.00 95.12 101 ILE A N 1
ATOM 841 C CA . ILE A 1 101 ? 8.107 -1.722 -19.235 1.00 95.12 101 ILE A CA 1
ATOM 842 C C . ILE A 1 101 ? 8.895 -0.621 -19.947 1.00 95.12 101 ILE A C 1
ATOM 844 O O . ILE A 1 101 ? 9.523 -0.898 -20.971 1.00 95.12 101 ILE A O 1
ATOM 848 N N . ASP A 1 102 ? 8.938 0.585 -19.388 1.00 96.00 102 ASP A N 1
ATOM 849 C CA . ASP A 1 102 ? 9.676 1.721 -19.942 1.00 96.00 102 ASP A CA 1
ATOM 850 C C . ASP A 1 102 ? 11.171 1.419 -20.046 1.00 96.00 102 ASP A C 1
ATOM 852 O O . ASP A 1 102 ? 11.810 1.691 -21.066 1.00 96.00 102 ASP A O 1
ATOM 856 N N . GLY A 1 103 ? 11.738 0.775 -19.023 1.00 95.38 103 GLY A N 1
ATOM 857 C CA . GLY A 1 103 ? 13.117 0.299 -19.049 1.00 95.38 103 GLY A CA 1
ATOM 858 C C . GLY A 1 103 ? 13.372 -0.705 -20.177 1.00 95.38 103 GLY A C 1
ATOM 859 O O . GLY A 1 103 ? 14.430 -0.669 -20.812 1.00 95.38 103 GLY A O 1
ATOM 860 N N . PHE A 1 104 ? 12.408 -1.582 -20.464 1.00 95.44 104 PHE A N 1
ATOM 861 C CA . PHE A 1 104 ? 12.502 -2.542 -21.562 1.00 95.44 104 PHE A CA 1
ATOM 862 C C . PHE A 1 104 ? 12.391 -1.859 -22.930 1.00 95.44 104 PHE A C 1
ATOM 864 O O . PHE A 1 104 ? 13.211 -2.108 -23.815 1.00 95.44 104 PHE A O 1
ATOM 871 N N . GLN A 1 105 ? 11.425 -0.954 -23.092 1.00 96.12 105 GLN A N 1
ATOM 872 C CA . GLN A 1 105 ? 11.229 -0.184 -24.321 1.00 96.12 105 GLN A CA 1
ATOM 873 C C . GLN A 1 105 ? 12.433 0.707 -24.627 1.00 96.12 105 GLN A C 1
ATOM 875 O O . GLN A 1 105 ? 12.901 0.746 -25.762 1.00 96.12 105 GLN A O 1
ATOM 880 N N . SER A 1 106 ? 12.988 1.372 -23.615 1.00 97.06 106 SER A N 1
ATOM 881 C CA . SER A 1 106 ? 14.183 2.204 -23.754 1.00 97.06 106 SER A CA 1
ATOM 882 C C . SER A 1 106 ? 15.385 1.391 -24.244 1.00 97.06 106 SER A C 1
ATOM 884 O O . SER A 1 106 ? 16.062 1.792 -25.193 1.00 97.06 106 SER A O 1
ATOM 886 N N . LYS A 1 107 ? 15.604 0.191 -23.684 1.00 96.56 107 LYS A N 1
ATOM 887 C CA . LYS A 1 107 ? 16.644 -0.735 -24.166 1.00 96.56 107 LYS A CA 1
ATOM 888 C C . LYS A 1 107 ? 16.394 -1.179 -25.605 1.00 96.56 107 LYS A C 1
ATOM 890 O O . LYS A 1 107 ? 17.327 -1.165 -26.404 1.00 96.56 107 LYS A O 1
ATOM 895 N N . MET A 1 108 ? 15.155 -1.534 -25.944 1.00 96.94 108 MET A N 1
ATOM 896 C CA . MET A 1 108 ? 14.782 -1.934 -27.303 1.00 96.94 108 MET A CA 1
ATOM 897 C C . MET A 1 108 ? 15.049 -0.810 -28.312 1.00 96.94 108 MET A C 1
ATOM 899 O O . MET A 1 108 ? 15.716 -1.024 -29.320 1.00 96.94 108 MET A O 1
ATOM 903 N N . ASN A 1 109 ? 14.607 0.410 -28.008 1.00 97.12 109 ASN A N 1
ATOM 904 C CA . ASN A 1 109 ? 14.842 1.585 -28.847 1.00 97.12 109 ASN A CA 1
ATOM 905 C C . ASN A 1 109 ? 16.336 1.898 -28.985 1.00 97.12 109 ASN A C 1
ATOM 907 O O . ASN A 1 109 ? 16.792 2.277 -30.065 1.00 97.12 109 ASN A O 1
ATOM 911 N N . GLY A 1 110 ? 17.109 1.705 -27.913 1.00 97.38 110 GLY A N 1
ATOM 912 C CA . GLY A 1 110 ? 18.565 1.811 -27.942 1.00 97.38 110 GLY A CA 1
ATOM 913 C C . GLY A 1 110 ? 19.203 0.820 -28.917 1.00 97.38 110 GLY A C 1
ATOM 914 O O . GLY A 1 110 ? 20.044 1.224 -29.718 1.00 97.38 110 GLY A O 1
ATOM 915 N N . LEU A 1 111 ? 18.766 -0.444 -28.907 1.00 97.44 111 LEU A N 1
ATOM 916 C CA . LEU A 1 111 ? 19.249 -1.475 -29.834 1.00 97.44 111 LEU A CA 1
ATOM 917 C C . LEU A 1 111 ? 18.883 -1.162 -31.288 1.00 97.44 111 LEU A C 1
ATOM 919 O O . LEU A 1 111 ? 19.759 -1.206 -32.145 1.00 97.44 111 LEU A O 1
ATOM 923 N N . LEU A 1 112 ? 17.636 -0.766 -31.557 1.00 96.88 112 LEU A N 1
ATOM 924 C CA . LEU A 1 112 ? 17.190 -0.375 -32.903 1.00 96.88 112 LEU A CA 1
ATOM 925 C C . LEU A 1 112 ? 17.971 0.833 -33.438 1.00 96.88 112 LEU A C 1
ATOM 927 O O . LEU A 1 112 ? 18.340 0.893 -34.610 1.00 96.88 112 LEU A O 1
ATOM 931 N N . THR A 1 113 ? 18.250 1.805 -32.568 1.00 97.25 113 THR A N 1
ATOM 932 C CA . THR A 1 113 ? 19.044 2.984 -32.931 1.00 97.25 113 THR A CA 1
ATOM 933 C C . THR A 1 113 ? 20.495 2.602 -33.216 1.00 97.25 113 THR A C 1
ATOM 935 O O . THR A 1 113 ? 21.083 3.117 -34.165 1.00 97.25 113 THR A O 1
ATOM 938 N N . ALA A 1 114 ? 21.081 1.705 -32.417 1.00 97.56 114 ALA A N 1
ATOM 939 C CA . ALA A 1 114 ? 22.429 1.193 -32.646 1.00 97.56 114 ALA A CA 1
ATOM 940 C C . ALA A 1 114 ? 22.517 0.436 -33.980 1.00 97.56 114 ALA A C 1
ATOM 942 O O . ALA A 1 114 ? 23.369 0.763 -34.799 1.00 97.56 114 ALA A O 1
ATOM 943 N N . GLU A 1 115 ? 21.576 -0.472 -34.245 1.00 97.31 115 GLU A N 1
ATOM 944 C CA . GLU A 1 115 ? 21.478 -1.208 -35.509 1.00 97.31 115 GLU A CA 1
ATOM 945 C C . GLU A 1 115 ? 21.366 -0.260 -36.714 1.00 97.31 115 GLU A C 1
ATOM 947 O O . GLU A 1 115 ? 22.121 -0.377 -37.679 1.00 97.31 115 GLU A O 1
ATOM 952 N N . SER A 1 116 ? 20.479 0.738 -36.647 1.00 96.12 116 SER A N 1
ATOM 953 C CA . SER A 1 116 ? 20.336 1.739 -37.710 1.00 96.12 116 SER A CA 1
ATOM 954 C C . SER A 1 116 ? 21.623 2.541 -37.930 1.00 96.12 116 SER A C 1
ATOM 956 O O . SER A 1 116 ? 22.021 2.776 -39.073 1.00 96.12 116 SER A O 1
ATOM 958 N N . ASN A 1 117 ? 22.307 2.940 -36.856 1.00 96.69 117 ASN A N 1
ATOM 959 C CA . ASN A 1 117 ? 23.575 3.660 -36.953 1.00 96.69 117 ASN A CA 1
ATOM 960 C C . ASN A 1 117 ? 24.698 2.797 -37.540 1.00 96.69 117 ASN A C 1
ATOM 962 O O . ASN A 1 117 ? 25.519 3.331 -38.285 1.00 96.69 117 ASN A O 1
ATOM 966 N N . ASP A 1 118 ? 24.711 1.497 -37.254 1.00 97.00 118 ASP A N 1
ATOM 967 C CA . ASP A 1 118 ? 25.674 0.546 -37.810 1.00 97.00 118 ASP A CA 1
ATOM 968 C C . ASP A 1 118 ? 25.413 0.271 -39.300 1.00 97.00 118 ASP A C 1
ATOM 970 O O . ASP A 1 118 ? 26.357 0.138 -40.081 1.00 97.00 118 ASP A O 1
ATOM 974 N N . LEU A 1 119 ? 24.145 0.244 -39.730 1.00 96.19 119 LEU A N 1
ATOM 975 C CA . LEU A 1 119 ? 23.758 0.057 -41.135 1.00 96.19 119 LEU A CA 1
ATOM 976 C C . LEU A 1 119 ? 23.988 1.309 -41.994 1.00 96.19 119 LEU A C 1
ATOM 978 O O . LEU A 1 119 ? 24.363 1.212 -43.169 1.00 96.19 119 LEU A O 1
ATOM 982 N N . ARG A 1 120 ? 23.820 2.498 -41.410 1.00 96.88 120 ARG A N 1
ATOM 983 C CA . ARG A 1 120 ? 23.853 3.789 -42.114 1.00 96.88 120 ARG A CA 1
ATOM 984 C C . ARG A 1 120 ? 25.112 4.032 -42.970 1.00 96.88 120 ARG A C 1
ATOM 986 O O . ARG A 1 120 ? 24.963 4.526 -44.091 1.00 96.88 120 ARG A O 1
ATOM 993 N N . PRO A 1 121 ? 26.349 3.711 -42.538 1.00 97.31 121 PRO A N 1
ATOM 994 C CA . PRO A 1 121 ? 27.538 3.843 -43.383 1.00 97.31 121 PRO A CA 1
ATOM 995 C C . PRO A 1 121 ? 27.477 2.983 -44.650 1.00 97.31 121 PRO A C 1
ATOM 997 O O . PRO A 1 121 ? 27.922 3.419 -45.717 1.00 97.31 121 PRO A O 1
ATOM 1000 N N . PHE A 1 122 ? 26.914 1.776 -44.561 1.00 97.12 122 PHE A N 1
ATOM 1001 C CA . PHE A 1 122 ? 26.772 0.876 -45.705 1.00 97.12 122 PHE A CA 1
ATOM 1002 C C . PHE A 1 122 ? 25.712 1.387 -46.678 1.00 97.12 122 PHE A C 1
ATOM 1004 O O . PHE A 1 122 ? 25.963 1.429 -47.883 1.00 97.12 122 PHE A O 1
ATOM 1011 N N . GLU A 1 123 ? 24.579 1.863 -46.166 1.00 96.19 123 GLU A N 1
ATOM 1012 C CA . GLU A 1 123 ? 23.537 2.507 -46.972 1.00 96.19 123 GLU A CA 1
ATOM 1013 C C . GLU A 1 123 ? 24.090 3.721 -47.729 1.00 96.19 123 GLU A C 1
ATOM 1015 O O . GLU A 1 123 ? 23.942 3.822 -48.949 1.00 96.19 123 GLU A O 1
ATOM 1020 N N . GLN A 1 124 ? 24.827 4.597 -47.037 1.00 96.69 124 GLN A N 1
ATOM 1021 C CA . GLN A 1 124 ? 25.501 5.742 -47.656 1.00 96.69 124 GLN A CA 1
ATOM 1022 C C . GLN A 1 124 ? 26.510 5.303 -48.718 1.00 96.69 124 GLN A C 1
ATOM 1024 O O . GLN A 1 124 ? 26.630 5.930 -49.775 1.00 96.69 124 GLN A O 1
ATOM 1029 N N . ARG A 1 125 ? 27.252 4.216 -48.472 1.00 97.31 125 ARG A N 1
ATOM 1030 C CA . ARG A 1 125 ? 28.200 3.677 -49.450 1.00 97.31 125 ARG A CA 1
ATOM 1031 C C . ARG A 1 125 ? 27.486 3.177 -50.704 1.00 97.31 125 ARG A C 1
ATOM 1033 O O . ARG A 1 125 ? 27.941 3.492 -51.805 1.00 97.31 125 ARG A O 1
ATOM 1040 N N . ILE A 1 126 ? 26.384 2.446 -50.549 1.00 96.25 126 ILE A N 1
ATOM 1041 C CA . ILE A 1 126 ? 25.552 1.959 -51.657 1.00 96.25 126 ILE A CA 1
ATOM 1042 C C . ILE A 1 126 ? 24.993 3.140 -52.457 1.00 96.25 126 ILE A C 1
ATOM 1044 O O . ILE A 1 126 ? 25.123 3.171 -53.683 1.00 96.25 126 ILE A O 1
ATOM 1048 N N . GLU A 1 127 ? 24.448 4.154 -51.783 1.00 96.88 127 GLU A N 1
ATOM 1049 C CA . GLU A 1 127 ? 23.903 5.349 -52.431 1.00 96.88 127 GLU A CA 1
ATOM 1050 C C . GLU A 1 127 ? 24.976 6.096 -53.241 1.00 96.88 127 GLU A C 1
ATOM 1052 O O . GLU A 1 127 ? 24.757 6.478 -54.395 1.00 96.88 127 GLU A O 1
ATOM 1057 N N . ASN A 1 128 ? 26.173 6.250 -52.672 1.00 96.62 128 ASN A N 1
ATOM 1058 C CA . ASN A 1 128 ? 27.305 6.873 -53.350 1.00 96.62 128 ASN A CA 1
ATOM 1059 C C . ASN A 1 128 ? 27.734 6.085 -54.596 1.00 96.62 128 ASN A C 1
ATOM 1061 O O . ASN A 1 128 ? 27.965 6.681 -55.650 1.00 96.62 128 ASN A O 1
ATOM 1065 N N . LEU A 1 129 ? 27.793 4.752 -54.519 1.00 96.12 129 LEU A N 1
ATOM 1066 C CA . LEU A 1 129 ? 28.110 3.903 -55.672 1.00 96.12 129 LEU A CA 1
ATOM 1067 C C . LEU A 1 129 ? 27.040 4.000 -56.767 1.00 96.12 129 LEU A C 1
ATOM 1069 O O . LEU A 1 129 ? 27.382 4.100 -57.948 1.00 96.12 129 LEU A O 1
ATOM 1073 N N . HIS A 1 130 ? 25.757 4.049 -56.400 1.00 95.88 130 HIS A N 1
ATOM 1074 C CA . HIS A 1 130 ? 24.668 4.280 -57.352 1.00 95.88 130 HIS A CA 1
ATOM 1075 C C . HIS A 1 130 ? 24.791 5.637 -58.056 1.00 95.88 130 HIS A C 1
ATOM 1077 O O . HIS A 1 130 ? 24.648 5.706 -59.281 1.00 95.88 130 HIS A O 1
ATOM 1083 N N . LYS A 1 131 ? 25.119 6.708 -57.319 1.00 95.50 131 LYS A N 1
ATOM 1084 C CA . LYS A 1 131 ? 25.374 8.041 -57.895 1.00 95.50 131 LYS A CA 1
ATOM 1085 C C . LYS A 1 131 ? 26.540 8.011 -58.884 1.00 95.50 131 LYS A C 1
ATOM 1087 O O . LYS A 1 131 ? 26.406 8.520 -59.996 1.00 95.50 131 LYS A O 1
ATOM 1092 N N . VAL A 1 132 ? 27.656 7.371 -58.522 1.00 94.88 132 VAL A N 1
ATOM 1093 C CA . VAL A 1 132 ? 28.825 7.225 -59.407 1.00 94.88 132 VAL A CA 1
ATOM 1094 C C . VAL A 1 132 ? 28.464 6.456 -60.678 1.00 94.88 132 VAL A C 1
ATOM 1096 O O . VAL A 1 132 ? 28.765 6.930 -61.773 1.00 94.88 132 VAL A O 1
ATOM 1099 N N . LYS A 1 133 ? 27.766 5.319 -60.561 1.00 94.44 133 LYS A N 1
ATOM 1100 C CA . LYS A 1 133 ? 27.324 4.518 -61.714 1.00 94.44 133 LYS A CA 1
ATOM 1101 C C . LYS A 1 133 ? 26.453 5.340 -62.668 1.00 94.44 133 LYS A C 1
ATOM 1103 O O . LYS A 1 133 ? 26.729 5.383 -63.866 1.00 94.44 133 LYS A O 1
ATOM 1108 N N . LYS A 1 134 ? 25.452 6.046 -62.135 1.00 94.00 134 LYS A N 1
ATOM 1109 C CA . LYS A 1 134 ? 24.557 6.906 -62.922 1.00 94.00 134 LYS A CA 1
ATOM 1110 C C . LYS A 1 134 ? 25.325 8.024 -63.634 1.00 94.00 134 LYS A C 1
ATOM 1112 O O . LYS A 1 134 ? 25.118 8.249 -64.824 1.00 94.00 134 LYS A O 1
ATOM 1117 N N . ASN A 1 135 ? 26.250 8.685 -62.937 1.00 92.62 135 ASN A N 1
ATOM 1118 C CA . ASN A 1 135 ? 27.088 9.729 -63.528 1.00 92.62 135 ASN A CA 1
ATOM 1119 C C . ASN A 1 135 ? 27.992 9.173 -64.635 1.00 92.62 135 ASN A C 1
ATOM 1121 O O . ASN A 1 135 ? 28.094 9.782 -65.694 1.00 92.62 135 ASN A O 1
ATOM 1125 N N . MET A 1 136 ? 28.594 7.995 -64.445 1.00 90.94 136 MET A N 1
ATOM 1126 C CA . MET A 1 136 ? 29.387 7.337 -65.487 1.00 90.94 136 MET A CA 1
ATOM 1127 C C . MET A 1 136 ? 28.560 7.004 -66.731 1.00 90.94 136 MET A C 1
ATOM 1129 O O . MET A 1 136 ? 29.039 7.203 -67.845 1.00 90.94 136 MET A O 1
ATOM 1133 N N . GLU A 1 137 ? 27.331 6.510 -66.575 1.00 90.88 137 GLU A N 1
ATOM 1134 C CA . GLU A 1 137 ? 26.430 6.246 -67.704 1.00 90.88 137 GLU A CA 1
ATOM 1135 C C . GLU A 1 137 ? 26.077 7.529 -68.468 1.00 90.88 137 GLU A C 1
ATOM 1137 O O . GLU A 1 137 ? 26.085 7.537 -69.701 1.00 90.88 137 GLU A O 1
ATOM 1142 N N . ILE A 1 138 ? 25.820 8.628 -67.752 1.00 88.31 138 ILE A N 1
ATOM 1143 C CA . ILE A 1 138 ? 25.576 9.947 -68.349 1.00 88.31 138 ILE A CA 1
ATOM 1144 C C . ILE A 1 138 ? 26.821 10.426 -69.107 1.00 88.31 138 ILE A C 1
ATOM 1146 O O . ILE A 1 138 ? 26.720 10.772 -70.283 1.00 88.31 138 ILE A O 1
ATOM 1150 N N . THR A 1 139 ? 28.001 10.377 -68.486 1.00 85.12 139 THR A N 1
ATOM 1151 C CA . THR A 1 139 ? 29.265 10.786 -69.116 1.00 85.12 139 THR A CA 1
ATOM 1152 C C . THR A 1 139 ? 29.588 9.938 -70.341 1.00 85.12 139 THR A C 1
ATOM 1154 O O . THR A 1 139 ? 29.984 10.484 -71.366 1.00 85.12 139 THR A O 1
ATOM 1157 N N . LYS A 1 140 ? 29.366 8.617 -70.299 1.00 85.69 140 LYS A N 1
ATOM 1158 C CA . LYS A 1 140 ? 29.524 7.744 -71.474 1.00 85.69 140 LYS A CA 1
ATOM 1159 C C . LYS A 1 140 ? 28.593 8.159 -72.615 1.00 85.69 140 LYS A C 1
ATOM 1161 O O . LYS A 1 140 ? 29.045 8.236 -73.752 1.00 85.69 140 LYS A O 1
ATOM 1166 N N . LYS A 1 141 ? 27.325 8.477 -72.327 1.00 83.31 141 LYS A N 1
ATOM 1167 C CA . LYS A 1 141 ? 26.367 8.971 -73.335 1.00 83.31 141 LYS A CA 1
ATOM 1168 C C . LYS A 1 141 ? 26.776 10.331 -73.913 1.00 83.31 141 LYS A C 1
ATOM 1170 O O . LYS A 1 141 ? 26.632 10.536 -75.114 1.00 83.31 141 LYS A O 1
ATOM 1175 N N . ILE A 1 142 ? 27.286 11.247 -73.087 1.00 79.69 142 ILE A N 1
ATOM 1176 C CA . ILE A 1 142 ? 27.776 12.563 -73.528 1.00 79.69 142 ILE A CA 1
ATOM 1177 C C . ILE A 1 142 ? 29.033 12.405 -74.392 1.00 79.69 142 ILE A C 1
ATOM 1179 O O . ILE A 1 142 ? 29.079 12.921 -75.504 1.00 79.69 142 ILE A O 1
ATOM 1183 N N . ASN A 1 143 ? 30.021 11.635 -73.935 1.00 74.00 143 ASN A N 1
ATOM 1184 C CA . ASN A 1 143 ? 31.262 11.409 -74.675 1.00 74.00 143 ASN A CA 1
ATOM 1185 C C . ASN A 1 143 ? 31.024 10.663 -75.994 1.00 74.00 143 ASN A C 1
ATOM 1187 O O . ASN A 1 143 ? 31.640 11.013 -76.994 1.00 74.00 143 ASN A O 1
ATOM 1191 N N . ALA A 1 144 ? 30.093 9.703 -76.039 1.00 72.75 144 ALA A N 1
ATOM 1192 C CA . ALA A 1 144 ? 29.700 9.039 -77.283 1.00 72.75 144 ALA A CA 1
ATOM 1193 C C . ALA A 1 144 ? 29.065 10.010 -78.300 1.00 72.75 144 ALA A C 1
ATOM 1195 O O . ALA A 1 144 ? 29.300 9.875 -79.496 1.00 72.75 144 ALA A O 1
ATOM 1196 N N . LYS A 1 145 ? 28.303 11.015 -77.841 1.00 64.88 145 LYS A N 1
ATOM 1197 C CA . LYS A 1 145 ? 27.767 12.083 -78.705 1.00 64.88 145 LYS A CA 1
ATOM 1198 C C . LYS A 1 145 ? 28.849 13.070 -79.153 1.00 64.88 145 LYS A C 1
ATOM 1200 O O . LYS A 1 145 ? 28.836 13.499 -80.302 1.00 64.88 145 LYS A O 1
ATOM 1205 N N . ASN A 1 146 ? 29.800 13.395 -78.279 1.00 60.53 146 ASN A N 1
ATOM 1206 C CA . ASN A 1 146 ? 30.882 14.333 -78.587 1.00 60.53 146 ASN A CA 1
ATOM 1207 C C . ASN A 1 146 ? 31.927 13.738 -79.546 1.00 60.53 146 ASN A C 1
ATOM 1209 O O . ASN A 1 146 ? 32.451 14.462 -80.385 1.00 60.53 146 ASN A O 1
ATOM 1213 N N . HIS A 1 147 ? 32.171 12.422 -79.509 1.00 55.91 147 HIS A N 1
ATOM 1214 C CA . HIS A 1 147 ? 33.087 11.756 -80.446 1.00 55.91 147 HIS A CA 1
ATOM 1215 C C . HIS A 1 147 ? 32.588 11.731 -81.903 1.00 55.91 147 HIS A C 1
ATOM 1217 O O . HIS A 1 147 ? 33.384 11.501 -82.811 1.00 55.91 147 HIS A O 1
ATOM 1223 N N . ILE A 1 148 ? 31.295 11.983 -82.143 1.00 54.88 148 ILE A N 1
ATOM 1224 C CA . ILE A 1 148 ? 30.718 12.106 -83.493 1.00 54.88 148 ILE A CA 1
ATOM 1225 C C . ILE A 1 148 ? 30.990 13.500 -84.087 1.00 54.88 148 ILE A C 1
ATOM 1227 O O . ILE A 1 148 ? 30.998 13.652 -85.306 1.00 54.88 148 ILE A O 1
ATOM 1231 N N . ASN A 1 149 ? 31.273 14.505 -83.251 1.00 51.34 149 ASN A N 1
ATOM 1232 C CA . ASN A 1 149 ? 31.407 15.900 -83.677 1.00 51.34 149 ASN A CA 1
ATOM 1233 C C . ASN A 1 149 ? 32.854 16.425 -83.684 1.00 51.34 149 ASN A C 1
ATOM 1235 O O . ASN A 1 149 ? 33.083 17.575 -84.050 1.00 51.34 149 ASN A O 1
ATOM 1239 N N . ASP A 1 150 ? 33.842 15.604 -83.317 1.00 48.78 150 ASP A N 1
ATOM 1240 C CA . ASP A 1 150 ? 35.242 16.032 -83.181 1.00 48.78 150 ASP A CA 1
ATOM 1241 C C . ASP A 1 150 ? 36.057 15.825 -84.475 1.00 48.78 150 ASP A C 1
ATOM 1243 O O . ASP A 1 150 ? 37.070 15.129 -84.532 1.00 48.78 150 ASP A O 1
ATOM 1247 N N . LYS A 1 151 ? 35.572 16.439 -85.561 1.00 49.53 151 LYS A N 1
ATOM 1248 C CA . LYS A 1 151 ? 36.363 16.766 -86.759 1.00 49.53 151 LYS A CA 1
ATOM 1249 C C . LYS A 1 151 ? 36.432 18.285 -86.931 1.00 49.53 151 LYS A C 1
ATOM 1251 O O . LYS A 1 151 ? 36.178 18.803 -88.013 1.00 49.53 151 LYS A O 1
ATOM 1256 N N . SER A 1 152 ? 36.780 19.031 -85.885 1.00 55.81 152 SER A N 1
ATOM 1257 C CA . SER A 1 152 ? 37.129 20.445 -86.061 1.00 55.81 152 SER A CA 1
ATOM 1258 C C . SER A 1 152 ? 38.033 20.975 -84.949 1.00 55.81 152 SER A C 1
ATOM 1260 O O . SER A 1 152 ? 37.578 21.377 -83.888 1.00 55.81 152 SER A O 1
ATOM 1262 N N . GLN A 1 153 ? 39.321 21.033 -85.291 1.00 53.84 153 GLN A N 1
ATOM 1263 C CA . GLN A 1 153 ? 40.316 22.029 -84.880 1.00 53.84 153 GLN A CA 1
ATOM 1264 C C . GLN A 1 153 ? 40.553 22.257 -83.378 1.00 53.84 153 GLN A C 1
ATOM 1266 O O . GLN A 1 153 ? 39.931 23.080 -82.712 1.00 53.84 153 GLN A O 1
ATOM 1271 N N . ILE A 1 154 ? 41.634 21.640 -82.905 1.00 52.62 154 ILE A N 1
ATOM 1272 C CA . ILE A 1 154 ? 42.311 21.958 -81.650 1.00 52.62 154 ILE A CA 1
ATOM 1273 C C . ILE A 1 154 ? 43.062 23.294 -81.806 1.00 52.62 154 ILE A C 1
ATOM 1275 O O . ILE A 1 154 ? 44.062 23.366 -82.519 1.00 52.62 154 ILE A O 1
ATOM 1279 N N . LYS A 1 155 ? 42.649 24.335 -81.075 1.00 51.47 155 LYS A N 1
ATOM 1280 C CA . LYS A 1 155 ? 43.525 25.457 -80.690 1.00 51.47 155 LYS A CA 1
ATOM 1281 C C . LYS A 1 155 ? 43.642 25.469 -79.168 1.00 51.47 155 LYS A C 1
ATOM 1283 O O . LYS A 1 155 ? 42.678 25.756 -78.468 1.00 51.47 155 LYS A O 1
ATOM 1288 N N . LYS A 1 156 ? 44.825 25.117 -78.657 1.00 49.34 156 LYS A N 1
ATOM 1289 C CA . LYS A 1 156 ? 45.154 25.161 -77.226 1.00 49.34 156 LYS A CA 1
ATOM 1290 C C . LYS A 1 156 ? 45.541 26.593 -76.850 1.00 49.34 156 LYS A C 1
ATOM 1292 O O . LYS A 1 156 ? 46.540 27.096 -77.352 1.00 49.34 156 LYS A O 1
ATOM 1297 N N . SER A 1 157 ? 44.787 27.224 -75.956 1.00 55.38 157 SER A N 1
ATOM 1298 C CA . SER A 1 157 ? 45.230 28.396 -75.193 1.00 55.38 157 SER A CA 1
ATOM 1299 C C . SER A 1 157 ? 45.589 27.962 -73.763 1.00 55.38 157 SER A C 1
ATOM 1301 O O . SER A 1 157 ? 44.925 27.081 -73.209 1.00 55.38 157 SER A O 1
ATOM 1303 N N . PRO A 1 158 ? 46.649 28.516 -73.147 1.00 53.94 158 PRO A N 1
ATOM 1304 C CA . PRO A 1 158 ? 47.024 28.153 -71.787 1.00 53.94 158 PRO A CA 1
ATOM 1305 C C . PRO A 1 158 ? 46.097 28.839 -70.772 1.00 53.94 158 PRO A C 1
ATOM 1307 O O . PRO A 1 158 ? 46.032 30.066 -70.698 1.00 53.94 158 PRO A O 1
ATOM 1310 N N . LEU A 1 159 ? 45.386 28.041 -69.970 1.00 50.69 159 LEU A N 1
ATOM 1311 C CA . LEU A 1 159 ? 44.633 28.509 -68.804 1.00 50.69 159 LEU A CA 1
ATOM 1312 C C . LEU A 1 159 ? 45.611 28.861 -67.673 1.00 50.69 159 LEU A C 1
ATOM 1314 O O . LEU A 1 159 ? 46.242 27.981 -67.088 1.00 50.69 159 LEU A O 1
ATOM 1318 N N . ALA A 1 160 ? 45.713 30.146 -67.339 1.00 53.81 160 ALA A N 1
ATOM 1319 C CA . ALA A 1 160 ? 46.395 30.604 -66.136 1.00 53.81 160 ALA A CA 1
ATOM 1320 C C . ALA A 1 160 ? 45.543 30.266 -64.900 1.00 53.81 160 ALA A C 1
ATOM 1322 O O . ALA A 1 160 ? 44.580 30.961 -64.573 1.00 53.81 160 ALA A O 1
ATOM 1323 N N . VAL A 1 161 ? 45.891 29.182 -64.209 1.00 57.50 161 VAL A N 1
ATOM 1324 C CA . VAL A 1 161 ? 45.276 28.796 -62.936 1.00 57.50 161 VAL A CA 1
ATOM 1325 C C . VAL A 1 161 ? 45.879 29.654 -61.821 1.00 57.50 161 VAL A C 1
ATOM 1327 O O . VAL A 1 161 ? 47.001 29.424 -61.379 1.00 57.50 161 VAL A O 1
ATOM 1330 N N . ARG A 1 162 ? 45.137 30.663 -61.353 1.00 56.91 162 ARG A N 1
ATOM 1331 C CA . ARG A 1 162 ? 45.430 31.349 -60.086 1.00 56.91 162 ARG A CA 1
ATOM 1332 C C . ARG A 1 162 ? 44.793 30.567 -58.938 1.00 56.91 162 ARG A C 1
ATOM 1334 O O . ARG A 1 162 ? 43.635 30.792 -58.605 1.00 56.91 162 ARG A O 1
ATOM 1341 N N . THR A 1 163 ? 45.541 29.656 -58.325 1.00 64.50 163 THR A N 1
ATOM 1342 C CA . THR A 1 163 ? 45.188 29.118 -57.002 1.00 64.50 163 THR A CA 1
ATOM 1343 C C . THR A 1 163 ? 45.649 30.092 -55.916 1.00 64.50 163 THR A C 1
ATOM 1345 O O . THR A 1 163 ? 46.828 30.457 -55.913 1.00 64.50 163 THR A O 1
ATOM 1348 N N . PRO A 1 164 ? 44.779 30.519 -54.983 1.00 69.06 164 PRO A N 1
ATOM 1349 C CA . PRO A 1 164 ? 45.225 31.245 -53.799 1.00 69.06 164 PRO A CA 1
ATOM 1350 C C . PRO A 1 164 ? 46.116 30.341 -52.922 1.00 69.06 164 PRO A C 1
ATOM 1352 O O . PRO A 1 164 ? 45.900 29.126 -52.881 1.00 69.06 164 PRO A O 1
ATOM 1355 N N . PRO A 1 165 ? 47.130 30.899 -52.236 1.00 71.62 165 PRO A N 1
ATOM 1356 C CA . PRO A 1 165 ? 48.073 30.116 -51.444 1.00 71.62 165 PRO A CA 1
ATOM 1357 C C . PRO A 1 165 ? 47.387 29.458 -50.239 1.00 71.62 165 PRO A C 1
ATOM 1359 O O . PRO A 1 165 ? 46.671 30.105 -49.475 1.00 71.62 165 PRO A O 1
ATOM 1362 N N . LEU A 1 166 ? 47.642 28.160 -50.061 1.00 61.56 166 LEU A N 1
ATOM 1363 C CA . LEU A 1 166 ? 47.263 27.394 -48.874 1.00 61.56 166 LEU A CA 1
ATOM 1364 C C . LEU A 1 166 ? 47.993 27.948 -47.643 1.00 61.56 166 LEU A C 1
ATOM 1366 O O . LEU A 1 166 ? 49.209 27.816 -47.510 1.00 61.56 166 LEU A O 1
ATOM 1370 N N . VAL A 1 167 ? 47.244 28.552 -46.722 1.00 68.75 167 VAL A N 1
ATOM 1371 C CA . VAL A 1 167 ? 47.767 29.009 -45.429 1.00 68.75 167 VAL A CA 1
ATOM 1372 C C . VAL A 1 167 ? 47.808 27.816 -44.469 1.00 68.75 167 VAL A C 1
ATOM 1374 O O . VAL A 1 167 ? 46.798 27.445 -43.878 1.00 68.75 167 VAL A O 1
ATOM 1377 N N . LEU A 1 168 ? 48.988 27.214 -44.301 1.00 64.12 168 LEU 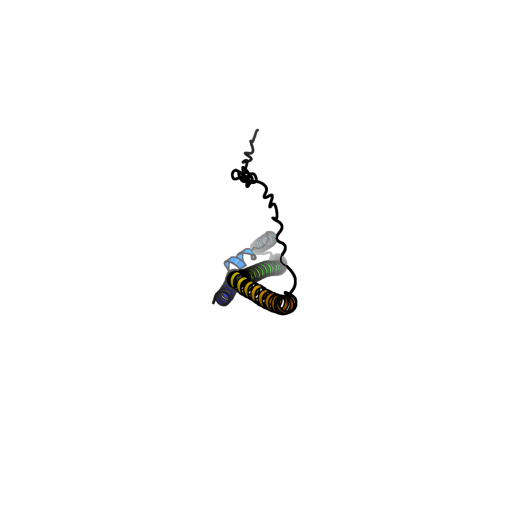A N 1
ATOM 1378 C CA . LEU A 1 168 ? 49.226 26.017 -43.472 1.00 64.12 168 LEU A CA 1
ATOM 1379 C C . LEU A 1 168 ? 49.178 26.261 -41.944 1.00 64.12 168 LEU A C 1
ATOM 1381 O O . LEU A 1 168 ? 49.411 25.338 -41.174 1.00 64.12 168 LEU A O 1
ATOM 1385 N N . ASN A 1 169 ? 48.854 27.477 -41.486 1.00 62.28 169 ASN A N 1
ATOM 1386 C CA . ASN A 1 169 ? 48.890 27.871 -40.068 1.00 62.28 169 ASN A CA 1
ATOM 1387 C C . ASN A 1 169 ? 47.543 28.388 -39.528 1.00 62.28 169 ASN A C 1
ATOM 1389 O O . ASN A 1 169 ? 47.499 29.298 -38.698 1.00 62.28 169 ASN A O 1
ATOM 1393 N N . ALA A 1 170 ? 46.424 27.812 -39.964 1.00 64.25 170 ALA A N 1
ATOM 1394 C CA . ALA A 1 170 ? 45.134 28.070 -39.330 1.00 64.25 170 ALA A CA 1
ATOM 1395 C C . ALA A 1 170 ? 45.009 27.244 -38.035 1.00 64.25 170 ALA A C 1
ATOM 1397 O O . ALA A 1 170 ? 44.485 26.133 -38.037 1.00 64.25 170 ALA A O 1
ATOM 1398 N N . LYS A 1 171 ? 45.503 27.773 -36.906 1.00 70.44 171 LYS A N 1
ATOM 1399 C CA . LYS A 1 171 ? 45.192 27.205 -35.582 1.00 70.44 171 LYS A CA 1
ATOM 1400 C C . LYS A 1 171 ? 43.672 27.238 -35.383 1.00 70.44 171 LYS A C 1
ATOM 1402 O O . LYS A 1 171 ? 43.081 28.320 -35.390 1.00 70.44 171 LYS A O 1
ATOM 1407 N N . LEU A 1 172 ? 43.047 26.068 -35.209 1.00 67.94 172 LEU A N 1
ATOM 1408 C CA . LEU A 1 172 ? 41.624 25.963 -34.880 1.00 67.94 172 LEU A CA 1
ATOM 1409 C C . LEU A 1 172 ? 41.352 26.714 -33.571 1.00 67.94 172 LEU A C 1
ATOM 1411 O O . LEU A 1 172 ? 41.886 26.360 -32.520 1.00 67.94 172 LEU A O 1
ATOM 1415 N N . LYS A 1 173 ? 40.509 27.749 -33.625 1.00 74.94 173 LYS A N 1
ATOM 1416 C CA . LYS A 1 173 ? 39.979 28.384 -32.416 1.00 74.94 173 LYS A CA 1
ATOM 1417 C C . LYS A 1 173 ? 38.898 27.472 -31.843 1.00 74.94 173 LYS A C 1
ATOM 1419 O O . LYS A 1 173 ? 37.823 27.351 -32.424 1.00 74.94 173 LYS A O 1
ATOM 1424 N N . LEU A 1 174 ? 39.207 26.811 -30.732 1.00 75.88 174 LEU A N 1
ATOM 1425 C CA . LEU A 1 174 ? 38.237 26.007 -29.995 1.00 75.88 174 LEU A CA 1
ATOM 1426 C C . LEU A 1 174 ? 37.323 26.922 -29.162 1.00 75.88 174 LEU A C 1
ATOM 1428 O O . LEU A 1 174 ? 37.809 27.905 -28.594 1.00 75.88 174 LEU A O 1
ATOM 1432 N N . PRO A 1 175 ? 36.015 26.626 -29.079 1.00 77.56 175 PRO A N 1
ATOM 1433 C CA . PRO A 1 175 ? 35.106 27.357 -28.205 1.00 77.56 175 PRO A CA 1
ATOM 1434 C C . PRO A 1 175 ? 35.493 27.157 -26.725 1.00 77.56 175 PRO A C 1
ATOM 1436 O O . PRO A 1 175 ? 35.937 26.068 -26.352 1.00 77.56 175 PRO A O 1
ATOM 1439 N N . PRO A 1 176 ? 35.341 28.186 -25.869 1.00 78.81 176 PRO A N 1
ATOM 1440 C CA . PRO A 1 176 ? 35.711 28.098 -24.460 1.00 78.81 176 PRO A CA 1
ATOM 1441 C C . PRO A 1 176 ? 34.844 27.069 -23.720 1.00 78.81 176 PRO A C 1
ATOM 1443 O O . PRO A 1 176 ? 33.619 27.048 -23.858 1.00 78.81 176 PRO A O 1
ATOM 1446 N N . LEU A 1 177 ? 35.492 26.216 -22.922 1.00 73.25 177 LEU A N 1
ATOM 1447 C CA . LEU A 1 177 ? 34.829 25.213 -22.087 1.00 73.25 177 LEU A CA 1
ATOM 1448 C C . LEU A 1 177 ? 34.000 25.907 -20.995 1.00 73.25 177 LEU A C 1
ATOM 1450 O O . LEU A 1 177 ? 34.496 26.788 -20.293 1.00 73.25 177 LEU A O 1
ATOM 1454 N N . LYS A 1 178 ? 32.735 25.501 -20.837 1.00 74.31 178 LYS A N 1
ATOM 1455 C CA . LYS A 1 178 ? 31.880 25.973 -19.739 1.00 74.31 178 LYS A CA 1
ATOM 1456 C C . LYS A 1 178 ? 32.439 25.452 -18.412 1.00 74.31 178 LYS A C 1
ATOM 1458 O O . LYS A 1 178 ? 32.556 24.242 -18.231 1.00 74.31 178 LYS A O 1
ATOM 1463 N N . ALA A 1 179 ? 32.773 26.358 -17.495 1.00 72.19 179 ALA A N 1
ATOM 1464 C CA . ALA A 1 179 ? 33.198 25.997 -16.146 1.00 72.19 179 ALA A CA 1
ATOM 1465 C C . ALA A 1 179 ? 32.051 25.307 -15.387 1.00 72.19 179 ALA A C 1
ATOM 1467 O O . ALA A 1 179 ? 30.895 25.727 -15.473 1.00 72.19 179 ALA A O 1
ATOM 1468 N N . ALA A 1 180 ? 32.380 24.240 -14.657 1.00 66.44 180 ALA A N 1
ATOM 1469 C CA . ALA A 1 180 ? 31.435 23.521 -13.812 1.00 66.44 180 ALA A CA 1
ATOM 1470 C C . ALA A 1 180 ? 30.895 24.437 -12.693 1.00 66.44 180 ALA A C 1
ATOM 1472 O O . ALA A 1 180 ? 31.647 25.257 -12.162 1.00 66.44 180 ALA A O 1
ATOM 1473 N N . PRO A 1 181 ? 29.613 24.313 -12.308 1.00 65.56 181 PRO A N 1
ATOM 1474 C CA . PRO A 1 181 ? 29.039 25.134 -11.253 1.00 65.56 181 PRO A CA 1
ATOM 1475 C C . PRO A 1 181 ? 29.647 24.768 -9.894 1.00 65.56 181 PRO A C 1
ATOM 1477 O O . PRO A 1 181 ? 29.416 23.688 -9.348 1.00 65.56 181 PRO A O 1
ATOM 1480 N N . THR A 1 182 ? 30.410 25.702 -9.329 1.00 61.84 182 THR A N 1
ATOM 1481 C CA . THR A 1 182 ? 30.887 25.655 -7.946 1.00 61.84 182 THR A CA 1
ATOM 1482 C C . THR A 1 182 ? 29.685 25.704 -7.002 1.00 61.84 182 THR A C 1
ATOM 1484 O O . THR A 1 182 ? 29.048 26.745 -6.846 1.00 61.84 182 THR A O 1
ATOM 1487 N N . ARG A 1 183 ? 29.364 24.575 -6.358 1.00 55.97 183 ARG A N 1
ATOM 1488 C CA . ARG A 1 183 ? 28.409 24.510 -5.242 1.00 55.97 183 ARG A CA 1
ATOM 1489 C C . ARG A 1 183 ? 28.946 25.350 -4.079 1.00 55.97 183 ARG A C 1
ATOM 1491 O O . ARG A 1 183 ? 29.822 24.899 -3.346 1.00 55.97 183 ARG A O 1
ATOM 1498 N N . GLN A 1 184 ? 28.425 26.561 -3.902 1.00 55.97 184 GLN A N 1
ATOM 1499 C CA . GLN A 1 184 ? 28.627 27.313 -2.667 1.00 55.97 184 GLN A CA 1
ATOM 1500 C C . GLN A 1 184 ? 27.731 26.720 -1.578 1.00 55.97 184 GLN A C 1
ATOM 1502 O O . GLN A 1 184 ? 26.506 26.731 -1.671 1.00 55.97 184 GLN A O 1
ATOM 1507 N N . ALA A 1 185 ? 28.377 26.161 -0.558 1.00 54.25 185 ALA A N 1
ATOM 1508 C CA . ALA A 1 185 ? 27.746 25.709 0.666 1.00 54.25 185 ALA A CA 1
ATOM 1509 C C . ALA A 1 185 ? 27.214 26.922 1.445 1.00 54.25 185 ALA A C 1
ATOM 1511 O O . ALA A 1 185 ? 27.985 27.740 1.947 1.00 54.25 185 ALA A O 1
ATOM 1512 N N . THR A 1 186 ? 25.895 27.033 1.574 1.00 54.41 186 THR A N 1
ATOM 1513 C CA . THR A 1 186 ? 25.258 27.972 2.498 1.00 54.41 186 THR A CA 1
ATOM 1514 C C . THR A 1 186 ? 25.411 27.441 3.920 1.00 54.41 186 THR A C 1
ATOM 1516 O O . THR A 1 186 ? 24.676 26.554 4.354 1.00 54.41 186 THR A O 1
ATOM 1519 N N . ARG A 1 187 ? 26.393 27.973 4.650 1.00 49.03 187 ARG A N 1
ATOM 1520 C CA . ARG A 1 187 ? 26.539 27.772 6.093 1.00 49.03 187 ARG A CA 1
ATOM 1521 C C . ARG A 1 187 ? 25.705 28.846 6.794 1.00 49.03 187 ARG A C 1
ATOM 1523 O O . ARG A 1 187 ? 26.102 30.006 6.837 1.00 49.03 187 ARG A O 1
ATOM 1530 N N . ALA A 1 188 ? 24.531 28.462 7.291 1.00 54.00 188 ALA A N 1
ATOM 1531 C CA . ALA A 1 188 ? 23.695 29.316 8.125 1.00 54.00 188 ALA A CA 1
ATOM 1532 C C . ALA A 1 188 ? 24.405 29.569 9.465 1.00 54.00 188 ALA A C 1
ATOM 1534 O O . ALA A 1 188 ? 24.642 28.648 10.247 1.00 54.00 188 ALA A O 1
ATOM 1535 N N . SER A 1 189 ? 24.786 30.820 9.701 1.00 51.62 189 SER A N 1
ATOM 1536 C CA . SER A 1 189 ? 25.286 31.308 10.982 1.00 51.62 189 SER A CA 1
ATOM 1537 C C . SER A 1 189 ? 24.111 31.689 11.878 1.00 51.62 189 SER A C 1
ATOM 1539 O O . SER A 1 189 ? 23.396 32.647 11.593 1.00 51.62 189 SER A O 1
ATOM 1541 N N . SER A 1 190 ? 23.952 30.937 12.964 1.00 48.56 190 SER A N 1
ATOM 1542 C CA . SER A 1 190 ? 23.137 31.284 14.126 1.00 48.56 190 SER A CA 1
ATOM 1543 C C . SER A 1 190 ? 23.835 32.375 14.955 1.00 48.56 190 SER A C 1
ATOM 1545 O O . SER A 1 190 ? 25.023 32.249 15.259 1.00 48.56 190 SER A O 1
ATOM 1547 N N . LYS A 1 191 ? 23.102 33.433 15.307 1.00 54.75 191 LYS A N 1
ATOM 1548 C CA . LYS A 1 191 ? 23.347 34.357 16.432 1.00 54.75 191 LYS A CA 1
ATOM 1549 C C . LYS A 1 191 ? 21.957 34.632 17.028 1.00 54.75 191 LYS A C 1
ATOM 1551 O O . LYS A 1 191 ? 21.054 34.943 16.257 1.00 54.75 191 LYS A O 1
ATOM 1556 N N . LEU A 1 192 ? 21.697 34.127 18.239 1.00 49.38 192 LEU A N 1
ATOM 1557 C CA . LEU A 1 192 ? 21.795 34.833 19.533 1.00 49.38 192 LEU A CA 1
ATOM 1558 C C . LEU A 1 192 ? 20.832 36.015 19.615 1.00 49.38 192 LEU A C 1
ATOM 1560 O O . LEU A 1 192 ? 21.102 37.020 18.925 1.00 49.38 192 LEU A O 1
#

Organism: NCBI:txid1144522

Sequence (192 aa):
MALEDLDLKNQEEIANLDEEWNSEKMQSRYNKPSPKLIELRQHARALLNARNFDEAQAIADQISKQEAYETKEAYVRMQREYRQAQEHLSNKYKNDRESLIDGFQSKMNGLLTAESNDLRPFEQRIENLHKVKKNMEITKKINAKNHINDKSQIKKSPLAVRTPPLVLNAKLKLPPLKAAPTRQATRASSKL